Protein AF-A0A7X9LBI0-F1 (afdb_monomer)

Mean predicted aligned error: 18.26 Å

Foldseek 3Di:
DDDDDDDDDDDDDDDDDDDDDPDDDDPDDDDPPPPDCPPDDPPPDDDDDPDDDDDDDDDDDDDDDDDDPDDDDDDPDDDPPPPPPPPPPDDVLLVLLLVLLQVLLQCLLVLLQLCVLLVHASVRSLVCLLPLVEVQLSCQLSVCSSVVHDNVNSNVSSVVVCVVLVVQLVVCCVQQVDDPVCSVVLSSLRYPQLSVSLVVDDDSVSSVSNNCSNSVSNSVSSNPRSSVNND

pLDDT: mean 73.99, std 17.79, range [37.75, 94.5]

Secondary structure (DSSP, 8-state):
-------------PPP-----------PPP-------TT--TT-PPPP----------------------PPPPP-------------S--HHHHHHHHHHHHHHHHHHHHHHHHHHTT--HHHHHHHHHH---HHHHHHHHHHHHTT--HHHHHHHHHHHHHHHHHHHHHHHHHH---GGGHHHHHHT--HHHHHHHHT-SSHHHHHHHHHHHHHHHHHHHHHHHHHHH-

Radius of gyration: 36.08 Å; Cα contacts (8 Å, |Δi|>4): 208; chains: 1; bounding box: 127×64×74 Å

Nearest PDB structures (foldseek):
  5ohe-assembly2_D  TM=2.555E-01  e=3.450E+00  Anaeromyxobacter sp. Fw109-5

Solvent-accessible surface area (backbone atoms only — not comparable to full-atom values): 14122 Å² total; per-residue (Å²): 142,86,88,87,79,92,80,82,89,77,92,76,86,85,83,89,76,82,91,75,78,85,75,74,85,77,78,76,74,82,78,79,78,79,82,70,80,87,80,66,70,87,87,79,67,82,78,82,83,85,77,86,86,82,83,81,86,83,92,79,83,90,82,90,79,93,84,79,92,80,75,78,80,81,70,88,71,79,71,82,69,87,70,72,77,76,78,63,86,74,39,73,34,37,51,53,10,45,53,50,9,54,60,49,12,61,55,21,20,56,51,19,37,47,26,44,74,33,70,38,52,59,69,54,43,51,49,47,45,71,72,49,62,40,72,69,21,47,53,38,25,37,50,29,37,51,70,72,45,50,72,67,59,11,50,50,46,15,47,65,57,41,48,57,37,58,55,46,40,60,52,42,47,75,72,70,57,62,56,76,90,47,39,66,59,53,45,58,44,38,35,74,62,9,49,51,39,14,70,74,39,88,49,73,70,43,19,54,45,1,24,50,32,12,24,52,37,27,52,54,29,41,62,55,28,20,57,71,30,45,109

Structure (mmCIF, N/CA/C/O backbone):
data_AF-A0A7X9LBI0-F1
#
_entry.id   AF-A0A7X9LBI0-F1
#
loop_
_atom_site.group_PDB
_atom_site.id
_atom_site.type_symbol
_atom_site.label_atom_id
_atom_site.label_alt_id
_atom_site.label_comp_id
_atom_site.label_asym_id
_atom_site.label_entity_id
_atom_site.label_seq_id
_atom_site.pdbx_PDB_ins_code
_atom_site.Cartn_x
_atom_site.Cartn_y
_atom_site.Cartn_z
_atom_site.occupancy
_atom_site.B_iso_or_equiv
_atom_site.auth_seq_id
_atom_site.auth_comp_id
_atom_site.auth_asym_id
_atom_site.auth_atom_id
_atom_site.pdbx_PDB_model_num
ATOM 1 N N . MET A 1 1 ? 66.792 47.934 -21.619 1.00 47.53 1 MET A N 1
ATOM 2 C CA . MET A 1 1 ? 67.696 47.265 -20.659 1.00 47.53 1 MET A CA 1
ATOM 3 C C . MET A 1 1 ? 68.322 48.329 -19.774 1.00 47.53 1 MET A C 1
ATOM 5 O O . MET A 1 1 ? 69.137 49.091 -20.266 1.00 47.53 1 MET A O 1
ATOM 9 N N . SER A 1 2 ? 67.879 48.435 -18.520 1.00 41.62 2 SER A N 1
ATOM 10 C CA . SER A 1 2 ? 68.542 49.210 -17.464 1.00 41.62 2 SER A CA 1
ATOM 11 C C . SER A 1 2 ? 68.071 48.673 -16.099 1.00 41.62 2 SER A C 1
ATOM 13 O O . SER A 1 2 ? 66.866 48.450 -15.959 1.00 41.62 2 SER A O 1
ATOM 15 N N . PRO A 1 3 ? 68.974 48.387 -15.140 1.00 59.44 3 PRO A N 1
ATOM 16 C CA . PRO A 1 3 ? 68.676 47.657 -13.909 1.00 59.44 3 PRO A CA 1
ATOM 17 C C . PRO A 1 3 ? 68.651 48.570 -12.670 1.00 59.44 3 PRO A C 1
ATOM 19 O O . PRO A 1 3 ? 69.369 49.561 -12.591 1.00 59.44 3 PRO A O 1
ATOM 22 N N . SER A 1 4 ? 67.880 48.202 -11.651 1.00 48.53 4 SER A N 1
ATOM 23 C CA . SER A 1 4 ? 67.966 48.766 -10.296 1.00 48.53 4 SER A CA 1
ATOM 24 C C . SER A 1 4 ? 67.213 47.818 -9.357 1.00 48.53 4 SER A C 1
ATOM 26 O O . SER A 1 4 ? 66.190 47.268 -9.739 1.00 48.53 4 SER A O 1
ATOM 28 N N . SER A 1 5 ? 67.612 47.529 -8.124 1.00 53.41 5 SER A N 1
ATOM 29 C CA . SER A 1 5 ? 68.852 47.709 -7.364 1.00 53.41 5 SER A CA 1
ATOM 30 C C . SER A 1 5 ? 68.587 47.002 -6.030 1.00 53.41 5 SER A C 1
ATOM 32 O O . SER A 1 5 ? 67.556 47.255 -5.409 1.00 53.41 5 SER A O 1
ATOM 34 N N . ARG A 1 6 ? 69.489 46.126 -5.572 1.00 54.16 6 ARG A N 1
ATOM 35 C CA . ARG A 1 6 ? 69.455 45.586 -4.201 1.00 54.16 6 ARG A CA 1
ATOM 36 C C . ARG A 1 6 ? 69.896 46.671 -3.213 1.00 54.16 6 ARG A C 1
ATOM 38 O O . ARG A 1 6 ? 70.926 47.299 -3.447 1.00 54.16 6 ARG A O 1
ATOM 45 N N . ARG A 1 7 ? 69.196 46.814 -2.085 1.00 52.22 7 ARG A N 1
ATOM 46 C CA . ARG A 1 7 ? 69.722 47.355 -0.813 1.00 52.22 7 ARG A CA 1
ATOM 47 C C . ARG A 1 7 ? 68.813 46.892 0.330 1.00 52.22 7 ARG A C 1
ATOM 49 O O . ARG A 1 7 ? 67.617 47.126 0.283 1.00 52.22 7 ARG A O 1
ATOM 56 N N . THR A 1 8 ? 69.287 45.959 1.151 1.00 53.91 8 THR A N 1
ATOM 57 C CA . THR A 1 8 ? 69.960 46.133 2.458 1.00 53.91 8 THR A CA 1
ATOM 58 C C . THR A 1 8 ? 68.999 46.056 3.634 1.00 53.91 8 THR A C 1
ATOM 60 O O . THR A 1 8 ? 68.211 46.959 3.886 1.00 53.91 8 THR A O 1
ATOM 63 N N . ASP A 1 9 ? 69.181 44.945 4.334 1.00 49.66 9 ASP A N 1
ATOM 64 C CA . ASP A 1 9 ? 68.952 44.661 5.741 1.00 49.66 9 ASP A CA 1
ATOM 65 C C . ASP A 1 9 ? 69.082 45.872 6.689 1.00 49.66 9 ASP A C 1
ATOM 67 O O . ASP A 1 9 ? 70.032 46.659 6.596 1.00 49.66 9 ASP A O 1
ATOM 71 N N . ARG A 1 10 ? 68.140 45.977 7.633 1.00 51.88 10 ARG A N 1
ATOM 72 C CA . ARG A 1 10 ? 68.331 46.660 8.917 1.00 51.88 10 ARG A CA 1
ATOM 73 C C . ARG A 1 10 ? 67.372 46.098 9.964 1.00 51.88 10 ARG A C 1
ATOM 75 O O . ARG A 1 10 ? 66.204 46.469 10.054 1.00 51.88 10 ARG A O 1
ATOM 82 N N . SER A 1 11 ? 67.941 45.241 10.799 1.00 45.06 11 SER A N 1
ATOM 83 C CA . SER A 1 11 ? 67.479 44.876 12.133 1.00 45.06 11 SER A CA 1
ATOM 84 C C . SER A 1 11 ? 67.098 46.094 12.989 1.00 45.06 11 SER A C 1
ATOM 86 O O . SER A 1 11 ? 67.930 46.972 13.229 1.00 45.06 11 SER A O 1
ATOM 88 N N . THR A 1 12 ? 65.882 46.098 13.536 1.00 55.72 12 THR A N 1
ATOM 89 C CA . THR A 1 12 ? 65.512 46.850 14.747 1.00 55.72 12 THR A CA 1
ATOM 90 C C . THR A 1 12 ? 64.652 45.944 15.637 1.00 55.72 12 THR A C 1
ATOM 92 O O . THR A 1 12 ? 63.846 45.165 15.137 1.00 55.72 12 THR A O 1
ATOM 95 N N . GLY A 1 13 ? 64.951 45.951 16.940 1.00 44.19 13 GLY A N 1
ATOM 96 C CA . GLY A 1 13 ? 64.563 44.930 17.921 1.00 44.19 13 GLY A CA 1
ATOM 97 C C . GLY A 1 13 ? 63.079 44.882 18.327 1.00 44.19 13 GLY A C 1
ATOM 98 O O . GLY A 1 13 ? 62.259 45.641 17.816 1.00 44.19 13 GLY A O 1
ATOM 99 N N . PRO A 1 14 ? 62.719 43.975 19.257 1.00 57.34 14 PRO A N 1
ATOM 100 C CA . PRO A 1 14 ? 61.332 43.619 19.526 1.00 57.34 14 PRO A CA 1
ATOM 101 C C . PRO A 1 14 ? 60.713 44.498 20.625 1.00 57.34 14 PRO A C 1
ATOM 103 O O . PRO A 1 14 ? 61.366 44.750 21.642 1.00 57.34 14 PRO A O 1
ATOM 106 N N . PRO A 1 15 ? 59.427 44.876 20.526 1.00 58.09 15 PRO A N 1
ATOM 107 C CA . PRO A 1 15 ? 58.672 45.292 21.691 1.00 58.09 15 PRO A CA 1
ATOM 108 C C . PRO A 1 15 ? 57.990 44.085 22.348 1.00 58.09 15 PRO A C 1
ATOM 110 O O . PRO A 1 15 ? 57.274 43.306 21.720 1.00 58.09 15 PRO A O 1
ATOM 113 N N . ARG A 1 16 ? 58.217 43.960 23.658 1.00 51.75 16 ARG A N 1
ATOM 114 C CA . ARG A 1 16 ? 57.432 43.137 24.582 1.00 51.75 16 ARG A CA 1
ATOM 115 C C . ARG A 1 16 ? 55.978 43.611 24.552 1.00 51.75 16 ARG A C 1
ATOM 117 O O . ARG A 1 16 ? 55.726 44.798 24.731 1.00 51.75 16 ARG A O 1
ATOM 124 N N . GLY A 1 17 ? 55.033 42.689 24.401 1.00 43.97 17 GLY A N 1
ATOM 125 C CA . GLY A 1 17 ? 53.613 43.015 24.444 1.00 43.97 17 GLY A CA 1
ATOM 126 C C . GLY A 1 17 ? 52.743 41.792 24.688 1.00 43.97 17 GLY A C 1
ATOM 127 O O . GLY A 1 17 ? 52.547 40.996 23.785 1.00 43.97 17 GLY A O 1
ATOM 128 N N . ALA A 1 18 ? 52.239 41.712 25.919 1.00 47.09 18 ALA A N 1
ATOM 129 C CA . ALA A 1 18 ? 50.943 41.175 26.330 1.00 47.09 18 ALA A CA 1
ATOM 130 C C . ALA A 1 18 ? 50.553 39.739 25.924 1.00 47.09 18 ALA A C 1
ATOM 132 O O . ALA A 1 18 ? 50.356 39.392 24.763 1.00 47.09 18 ALA A O 1
ATOM 133 N N . GLY A 1 19 ? 50.331 38.923 26.958 1.00 50.31 19 GLY A N 1
ATOM 134 C CA . GLY A 1 19 ? 49.751 37.596 26.847 1.00 50.31 19 GLY A CA 1
ATOM 135 C C . GLY A 1 19 ? 48.410 37.593 26.117 1.00 50.31 19 GLY A C 1
ATOM 136 O O . GLY A 1 19 ? 47.531 38.413 26.369 1.00 50.31 19 GLY A O 1
ATOM 137 N N . SER A 1 20 ? 48.254 36.605 25.246 1.00 45.03 20 SER A N 1
ATOM 138 C CA . SER A 1 20 ? 46.964 36.161 24.739 1.00 45.03 20 SER A CA 1
ATOM 139 C C . SER A 1 20 ? 46.843 34.675 25.053 1.00 45.03 20 SER A C 1
ATOM 141 O O . SER A 1 20 ? 47.493 33.815 24.464 1.00 45.03 20 SER A O 1
ATOM 143 N N . THR A 1 21 ? 46.037 34.379 26.064 1.00 54.78 21 THR A N 1
ATOM 144 C CA . THR A 1 21 ? 45.455 33.056 26.259 1.00 54.78 21 THR A CA 1
ATOM 145 C C . THR A 1 21 ? 44.620 32.710 25.018 1.00 54.78 21 THR A C 1
ATOM 147 O O . THR A 1 21 ? 43.837 33.554 24.568 1.00 54.78 21 THR A O 1
ATOM 150 N N . PRO A 1 22 ? 44.738 31.500 24.438 1.00 51.16 22 PRO A N 1
ATOM 151 C CA . PRO A 1 22 ? 43.872 31.097 23.339 1.00 51.16 22 PRO A CA 1
ATOM 152 C C . PRO A 1 22 ? 42.434 31.026 23.847 1.00 51.16 22 PRO A C 1
ATOM 154 O O . PRO A 1 22 ? 42.088 30.215 24.707 1.00 51.16 22 PRO A O 1
ATOM 157 N N . SER A 1 23 ? 41.599 31.926 23.345 1.00 51.69 23 SER A N 1
ATOM 158 C CA . SER A 1 23 ? 40.175 31.962 23.638 1.00 51.69 23 SER A CA 1
ATOM 159 C C . SER A 1 23 ? 39.533 30.711 23.040 1.00 51.69 23 SER A C 1
ATOM 161 O O . SER A 1 23 ? 39.602 30.496 21.831 1.00 51.69 23 SER A O 1
ATOM 163 N N . ALA A 1 24 ? 38.917 29.876 23.877 1.00 54.78 24 ALA A N 1
ATOM 164 C CA . ALA A 1 24 ? 38.132 28.738 23.415 1.00 54.78 24 ALA A CA 1
ATOM 165 C C . ALA A 1 24 ? 37.038 29.206 22.429 1.00 54.78 24 ALA A C 1
ATOM 167 O O . ALA A 1 24 ? 36.448 30.274 22.640 1.00 54.78 24 ALA A O 1
ATOM 168 N N . PRO A 1 25 ? 36.738 28.438 21.365 1.00 46.75 25 PRO A N 1
ATOM 169 C CA . PRO A 1 25 ? 35.728 28.819 20.389 1.00 46.75 25 PRO A CA 1
ATOM 170 C C . PRO A 1 25 ? 34.366 28.955 21.076 1.00 46.75 25 PRO A C 1
ATOM 172 O O . PRO A 1 25 ? 33.803 28.007 21.626 1.00 46.75 25 PRO A O 1
ATOM 175 N N . ARG A 1 26 ? 33.847 30.186 21.064 1.00 53.06 26 ARG A N 1
ATOM 176 C CA . ARG A 1 26 ? 32.520 30.547 21.558 1.00 53.06 26 ARG A CA 1
ATOM 177 C C . ARG A 1 26 ? 31.487 29.936 20.614 1.00 53.06 26 ARG A C 1
ATOM 179 O O . ARG A 1 26 ? 31.167 30.518 19.584 1.00 53.06 26 ARG A O 1
ATOM 186 N N . TRP A 1 27 ? 30.978 28.764 20.980 1.00 46.41 27 TRP A N 1
ATOM 187 C CA . TRP A 1 27 ? 29.841 28.136 20.318 1.00 46.41 27 TRP A CA 1
ATOM 188 C C . TRP A 1 27 ? 28.666 29.115 20.271 1.00 46.41 27 TRP A C 1
ATOM 190 O O . TRP A 1 27 ? 28.102 29.509 21.297 1.00 46.41 27 TRP A O 1
ATOM 200 N N . SER A 1 28 ? 28.328 29.535 19.058 1.00 48.47 28 SER A N 1
ATOM 201 C CA . SER A 1 28 ? 27.124 30.287 18.742 1.00 48.47 28 SER A CA 1
ATOM 202 C C . SER A 1 28 ? 25.918 29.514 19.267 1.00 48.47 28 SER A C 1
ATOM 204 O O . SER A 1 28 ? 25.723 28.346 18.934 1.00 48.47 28 SER A O 1
ATOM 206 N N . ARG A 1 29 ? 25.110 30.159 20.114 1.00 54.91 29 ARG A N 1
ATOM 207 C CA . ARG A 1 29 ? 23.835 29.606 20.585 1.00 54.91 29 ARG A CA 1
ATOM 208 C C . ARG A 1 29 ? 22.993 29.167 19.379 1.00 54.91 29 ARG A C 1
ATOM 210 O O . ARG A 1 29 ? 22.949 29.915 18.401 1.00 54.91 29 ARG A O 1
ATOM 217 N N . PRO A 1 30 ? 22.288 28.024 19.438 1.00 48.31 30 PRO A N 1
ATOM 218 C CA . PRO A 1 30 ? 21.383 27.649 18.366 1.00 48.31 30 PRO A CA 1
ATOM 219 C C . PRO A 1 30 ? 20.315 28.734 18.226 1.00 48.31 30 PRO A C 1
ATOM 221 O O . PRO A 1 30 ? 19.618 29.080 19.185 1.00 48.31 30 PRO A O 1
ATOM 224 N N . VAL A 1 31 ? 20.215 29.291 17.020 1.00 56.41 31 VAL A N 1
ATOM 225 C CA . VAL A 1 31 ? 19.095 30.130 16.605 1.00 56.41 31 VAL A CA 1
ATOM 226 C C . VAL A 1 31 ? 17.842 29.284 16.802 1.00 56.41 31 VAL A C 1
ATOM 228 O O . VAL A 1 31 ? 17.668 28.262 16.140 1.00 56.41 31 VAL A O 1
ATOM 231 N N . ARG A 1 32 ? 16.974 29.673 17.745 1.00 47.59 32 ARG A N 1
ATOM 232 C CA . ARG A 1 32 ? 15.616 29.129 17.815 1.00 47.59 32 ARG A CA 1
ATOM 233 C C . ARG A 1 32 ? 14.940 29.506 16.503 1.00 47.59 32 ARG A C 1
ATOM 235 O O . ARG A 1 32 ? 14.486 30.636 16.350 1.00 47.59 32 ARG A O 1
ATOM 242 N N . ALA A 1 33 ? 14.905 28.576 15.555 1.00 46.56 33 ALA A N 1
ATOM 243 C CA . ALA A 1 33 ? 14.027 28.672 14.407 1.00 46.56 33 ALA A CA 1
ATOM 244 C C . ALA A 1 33 ? 12.600 28.742 14.959 1.00 46.56 33 ALA A C 1
ATOM 246 O O . ALA A 1 33 ? 12.065 27.758 15.472 1.00 46.56 33 ALA A O 1
ATOM 247 N N . GLY A 1 34 ? 12.031 29.946 14.945 1.00 42.34 34 GLY A N 1
ATOM 248 C CA . GLY A 1 34 ? 10.661 30.218 15.340 1.00 42.34 34 GLY A CA 1
ATOM 249 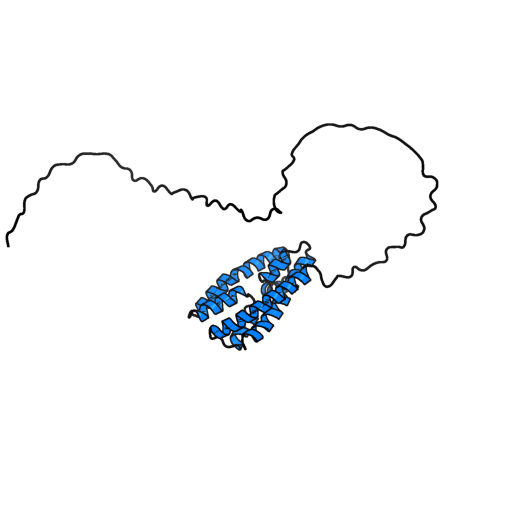C C . GLY A 1 34 ? 9.707 29.546 14.365 1.00 42.34 34 GLY A C 1
ATOM 250 O O . GLY A 1 34 ? 9.218 30.173 13.430 1.00 42.34 34 GLY A O 1
ATOM 251 N N . TRP A 1 35 ? 9.437 28.265 14.590 1.00 37.75 35 TRP A N 1
ATOM 252 C CA . TRP A 1 35 ? 8.290 27.585 14.012 1.00 37.75 35 TRP A CA 1
ATOM 253 C C . TRP A 1 35 ? 7.036 28.188 14.644 1.00 37.75 35 TRP A C 1
ATOM 255 O O . TRP A 1 35 ? 6.605 27.791 15.723 1.00 37.75 35 TRP A O 1
ATOM 265 N N . SER A 1 36 ? 6.481 29.209 13.992 1.00 52.00 36 SER A N 1
ATOM 266 C CA . SER A 1 36 ? 5.137 29.692 14.289 1.00 52.00 36 SER A CA 1
ATOM 267 C C . SER A 1 36 ? 4.151 28.873 13.449 1.00 52.00 36 SER A C 1
ATOM 269 O O . SER A 1 36 ? 4.192 28.944 12.219 1.00 52.00 36 SER A O 1
ATOM 271 N N . PRO A 1 37 ? 3.268 28.064 14.057 1.00 45.81 37 PRO A N 1
ATOM 272 C CA . PRO A 1 37 ? 2.293 27.293 13.304 1.00 45.81 37 PRO A CA 1
ATOM 273 C C . PRO A 1 37 ? 1.127 28.218 12.935 1.00 45.81 37 PRO A C 1
ATOM 275 O O . PRO A 1 37 ? 0.061 28.192 13.543 1.00 45.81 37 PRO A O 1
ATOM 278 N N . ARG A 1 38 ? 1.339 29.081 11.936 1.00 54.06 38 ARG A N 1
ATOM 279 C CA . ARG A 1 38 ? 0.299 29.966 11.379 1.00 54.06 38 ARG A CA 1
ATOM 280 C C . ARG A 1 38 ? -0.697 29.248 10.452 1.00 54.06 38 ARG A C 1
ATOM 282 O O . ARG A 1 38 ? -1.589 29.896 9.924 1.00 54.06 38 ARG A O 1
ATOM 289 N N . TRP A 1 39 ? -0.588 27.924 10.313 1.00 48.19 39 TRP A N 1
ATOM 290 C CA . TRP A 1 39 ? -1.444 27.087 9.460 1.00 48.19 39 TRP A CA 1
ATOM 291 C C . TRP A 1 39 ? -2.337 26.099 10.236 1.00 48.19 39 TRP A C 1
ATOM 293 O O . TRP A 1 39 ? -2.896 25.182 9.644 1.00 48.19 39 TRP A O 1
ATOM 303 N N . LEU A 1 40 ? -2.496 26.264 11.556 1.00 45.41 40 LEU A N 1
ATOM 304 C CA . LEU A 1 40 ? -3.454 25.468 12.334 1.00 45.41 40 LEU A CA 1
ATOM 305 C C . LEU A 1 40 ? -4.891 25.982 12.106 1.00 45.41 40 LEU A C 1
ATOM 307 O O . LEU A 1 40 ? -5.158 27.152 12.396 1.00 45.41 40 LEU A O 1
ATOM 311 N N . PRO A 1 41 ? -5.839 25.143 11.643 1.00 48.44 41 PRO A N 1
ATOM 312 C CA . PRO A 1 41 ? -7.252 25.505 11.621 1.00 48.44 41 PRO A CA 1
ATOM 313 C C . PRO A 1 41 ? -7.757 25.798 13.045 1.00 48.44 41 PRO A C 1
ATOM 315 O O . PRO A 1 41 ? -7.342 25.164 14.015 1.00 48.44 41 PRO A O 1
ATOM 318 N N . ALA A 1 42 ? -8.677 26.759 13.177 1.00 55.84 42 ALA A N 1
ATOM 319 C CA . ALA A 1 42 ? -9.145 27.337 14.446 1.00 55.84 42 ALA A CA 1
ATOM 320 C C . ALA A 1 42 ? -9.799 26.351 15.447 1.00 55.84 42 ALA A C 1
ATOM 322 O O . ALA A 1 42 ? -10.144 26.748 16.557 1.00 55.84 42 ALA A O 1
ATOM 323 N N . ALA A 1 43 ? -9.954 25.077 15.082 1.00 56.56 43 ALA A N 1
ATOM 324 C CA . ALA A 1 43 ? -10.678 24.060 15.839 1.00 56.56 43 ALA A CA 1
ATOM 325 C C . ALA A 1 43 ? -9.875 23.395 16.979 1.00 56.56 43 ALA A C 1
ATOM 327 O O . ALA A 1 43 ? -10.432 22.580 17.706 1.00 56.56 43 ALA A O 1
ATOM 328 N N . ILE A 1 44 ? -8.592 23.735 17.166 1.00 52.16 44 ILE A N 1
ATOM 329 C CA . ILE A 1 44 ? -7.734 23.160 18.224 1.00 52.16 44 ILE A CA 1
ATOM 330 C C . ILE A 1 44 ? -7.095 24.278 19.061 1.00 52.16 44 ILE A C 1
ATOM 332 O O . ILE A 1 44 ? -5.878 24.355 19.230 1.00 52.16 44 ILE A O 1
ATOM 336 N N . ARG A 1 45 ? -7.914 25.202 19.572 1.00 49.56 45 ARG A N 1
ATOM 337 C CA . ARG A 1 45 ? -7.504 26.067 20.686 1.00 49.56 45 ARG A CA 1
ATOM 338 C C . ARG A 1 45 ? -8.047 25.468 21.985 1.00 49.56 45 ARG A C 1
ATOM 340 O O . ARG A 1 45 ? -9.258 25.272 22.070 1.00 49.56 45 ARG A O 1
ATOM 347 N N . PRO A 1 46 ? -7.204 25.174 22.990 1.00 54.56 46 PRO A N 1
ATOM 348 C CA . PRO A 1 46 ? -7.703 24.761 24.294 1.00 54.56 46 PRO A CA 1
ATOM 349 C C . PRO A 1 46 ? -8.520 25.910 24.916 1.00 54.56 46 PRO A C 1
ATOM 351 O O . PRO A 1 46 ? -8.117 27.072 24.795 1.00 54.56 46 PRO A O 1
ATOM 354 N N . PRO A 1 47 ? -9.670 25.632 25.556 1.00 65.06 47 PRO A N 1
ATOM 355 C CA . PRO A 1 47 ? -10.446 26.667 26.227 1.00 65.06 47 PRO A CA 1
ATOM 356 C C . PRO A 1 47 ? -9.661 27.237 27.422 1.00 65.06 47 PRO A C 1
ATOM 358 O O . PRO A 1 47 ? -8.933 26.492 28.084 1.00 65.06 47 PRO A O 1
ATOM 361 N N . PRO A 1 48 ? -9.795 28.541 27.731 1.00 57.75 48 PRO A N 1
ATOM 362 C CA . PRO A 1 48 ? -9.129 29.130 28.883 1.00 57.75 48 PRO A CA 1
ATOM 363 C C . PRO A 1 48 ? -9.656 28.504 30.179 1.00 57.75 48 PRO A C 1
ATOM 365 O O . PRO A 1 48 ? -10.863 28.440 30.419 1.00 57.75 48 PRO A O 1
ATOM 368 N N . SER A 1 49 ? -8.727 28.058 31.021 1.00 49.44 49 SER A N 1
ATOM 369 C CA . SER A 1 49 ? -8.974 27.573 32.375 1.00 49.44 49 SER A CA 1
ATOM 370 C C . SER A 1 49 ? -9.640 28.668 33.213 1.00 49.44 49 SER A C 1
ATOM 372 O O . SER A 1 49 ? -8.979 29.613 33.644 1.00 49.44 49 SER A O 1
ATOM 374 N N . ARG A 1 50 ? -10.950 28.542 33.454 1.00 47.50 50 ARG A N 1
ATOM 375 C CA . ARG A 1 50 ? -11.654 29.315 34.483 1.00 47.50 50 ARG A CA 1
ATOM 376 C C . ARG A 1 50 ? -11.303 28.727 35.843 1.00 47.50 50 ARG A C 1
ATOM 378 O O . ARG A 1 50 ? -11.980 27.824 36.326 1.00 47.50 50 ARG A O 1
ATOM 385 N N . LEU A 1 51 ? -10.223 29.228 36.429 1.00 49.28 51 LEU A N 1
ATOM 386 C CA . LEU A 1 51 ? -10.010 29.123 37.860 1.00 49.28 51 LEU A CA 1
ATOM 387 C C . LEU A 1 51 ? -10.651 30.333 38.537 1.00 49.28 51 LEU A C 1
ATOM 389 O O . LEU A 1 51 ? -10.260 31.471 38.306 1.00 49.28 51 LEU A O 1
ATOM 393 N N . ASP A 1 52 ? -11.631 29.983 39.360 1.00 47.28 52 ASP A N 1
ATOM 394 C CA . ASP A 1 52 ? -11.949 30.576 40.651 1.00 47.28 52 ASP A CA 1
ATOM 395 C C . ASP A 1 52 ? -12.504 32.007 40.676 1.00 47.28 52 ASP A C 1
ATOM 397 O O . ASP A 1 52 ? -11.780 33.000 40.721 1.00 47.28 52 ASP A O 1
ATOM 401 N N . SER A 1 53 ? -13.830 32.093 40.780 1.00 48.28 53 SER A N 1
ATOM 402 C CA . SER A 1 53 ? -14.436 33.112 41.626 1.00 48.28 53 SER A CA 1
ATOM 403 C C . SER A 1 53 ? -15.801 32.678 42.166 1.00 48.28 53 SER A C 1
ATOM 405 O O . SER A 1 53 ? -16.713 32.289 41.444 1.00 48.28 53 SER A O 1
ATOM 407 N N . ASP A 1 54 ? -15.904 32.848 43.480 1.00 47.25 54 ASP A N 1
ATOM 408 C CA . ASP A 1 54 ? -17.103 33.181 44.244 1.00 47.25 54 ASP A CA 1
ATOM 409 C C . ASP A 1 54 ? -17.996 32.070 44.829 1.00 47.25 54 ASP A C 1
ATOM 411 O O . ASP A 1 54 ? -18.994 31.608 44.288 1.00 47.25 54 ASP A O 1
ATOM 415 N N . ARG A 1 55 ? -17.628 31.725 46.071 1.00 50.22 55 ARG A N 1
ATOM 416 C CA . ARG A 1 55 ? -18.382 32.060 47.295 1.00 50.22 55 ARG A CA 1
ATOM 417 C C . ARG A 1 55 ? -19.908 31.827 47.299 1.00 50.22 55 ARG A C 1
ATOM 419 O O . ARG A 1 55 ? -20.686 32.570 46.729 1.00 50.22 55 ARG A O 1
ATOM 426 N N . ARG A 1 56 ? -20.281 30.981 48.274 1.00 44.66 56 ARG A N 1
ATOM 427 C CA . ARG A 1 56 ? -21.369 31.179 49.265 1.00 44.66 56 ARG A CA 1
ATOM 428 C C . ARG A 1 56 ? -22.830 31.150 48.753 1.00 44.66 56 ARG A C 1
ATOM 430 O O . ARG A 1 56 ? -23.364 32.159 48.336 1.00 44.66 56 ARG A O 1
ATOM 437 N N . ARG A 1 57 ? -23.470 29.979 48.960 1.00 47.03 57 ARG A N 1
ATOM 438 C CA . ARG A 1 57 ? -24.727 29.680 49.725 1.00 47.03 57 ARG A CA 1
ATOM 439 C C . ARG A 1 57 ? -25.878 30.724 49.700 1.00 47.03 57 ARG A C 1
ATOM 441 O O . ARG A 1 57 ? -25.590 31.890 49.928 1.00 47.03 57 ARG A O 1
ATOM 448 N N . PRO A 1 58 ? -27.180 30.319 49.681 1.00 48.66 58 PRO A N 1
ATOM 449 C CA . PRO A 1 58 ? -27.725 29.396 50.695 1.00 48.66 58 PRO A CA 1
ATOM 450 C C . PRO A 1 58 ? -28.873 28.440 50.293 1.00 48.66 58 PRO A C 1
ATOM 452 O O . PRO A 1 58 ? -29.517 28.548 49.258 1.00 48.66 58 PRO A O 1
ATOM 455 N N . ARG A 1 59 ? -29.117 27.494 51.214 1.00 52.47 59 ARG A N 1
ATOM 456 C CA . ARG A 1 59 ? -30.314 26.649 51.342 1.00 52.47 59 ARG A CA 1
ATOM 457 C C . ARG A 1 59 ? -31.565 27.503 51.603 1.00 52.47 59 ARG A C 1
ATOM 459 O O . ARG A 1 59 ? -31.557 28.296 52.539 1.00 52.47 59 ARG A O 1
ATOM 466 N N . ALA A 1 60 ? -32.649 27.207 50.894 1.00 44.69 60 ALA A N 1
ATOM 467 C CA . ALA A 1 60 ? -34.037 27.441 51.300 1.00 44.69 60 ALA A CA 1
ATOM 468 C C . ALA A 1 60 ? -34.859 26.305 50.659 1.00 44.69 60 ALA A C 1
ATOM 470 O O . ALA A 1 60 ? -34.729 26.054 49.469 1.00 44.69 60 ALA A O 1
ATOM 471 N N . ALA A 1 61 ? -35.413 25.378 51.434 1.00 41.97 61 ALA A N 1
ATOM 472 C CA . ALA A 1 61 ? -36.642 25.480 52.219 1.00 41.97 61 ALA A CA 1
ATOM 473 C C . ALA A 1 61 ? -37.826 24.871 51.452 1.00 41.97 61 ALA A C 1
ATOM 475 O O . ALA A 1 61 ? -38.024 25.074 50.261 1.00 41.97 61 ALA A O 1
ATOM 476 N N . SER A 1 62 ? -38.560 24.057 52.197 1.00 48.00 62 SER A N 1
ATOM 477 C CA . SER A 1 62 ? -39.727 23.279 51.819 1.00 48.00 62 SER A CA 1
ATOM 478 C C . SER A 1 62 ? -40.844 24.088 51.162 1.00 48.00 62 SER A C 1
ATOM 480 O O . SER A 1 62 ? -41.234 25.124 51.696 1.00 48.00 62 SER A O 1
ATOM 482 N N . ALA A 1 63 ? -41.500 23.498 50.165 1.00 48.66 63 ALA A N 1
ATOM 483 C CA . ALA A 1 63 ? -42.929 23.700 49.957 1.00 48.66 63 ALA A CA 1
ATOM 484 C C . ALA A 1 63 ? -43.559 22.420 49.392 1.00 48.66 63 ALA A C 1
ATOM 486 O O . ALA A 1 63 ? -43.172 21.910 48.344 1.00 48.66 63 ALA A O 1
ATOM 487 N N . ARG A 1 64 ? -44.511 21.890 50.160 1.00 50.00 64 ARG A N 1
ATOM 488 C CA . ARG A 1 64 ? -45.461 20.841 49.783 1.00 50.00 64 ARG A CA 1
ATOM 489 C C . ARG A 1 64 ? -46.410 21.406 48.727 1.00 50.00 64 ARG A C 1
ATOM 491 O O . ARG A 1 64 ? -46.793 22.563 48.852 1.00 50.00 64 ARG A O 1
ATOM 498 N N . SER A 1 65 ? -46.899 20.575 47.813 1.00 51.00 65 SER A N 1
ATOM 499 C CA . SER A 1 65 ? -48.293 20.667 47.365 1.00 51.00 65 SER A CA 1
ATOM 500 C C . SER A 1 65 ? -48.692 19.402 46.611 1.00 51.00 65 SER A C 1
ATOM 502 O O . SER A 1 65 ? -48.162 19.090 45.548 1.00 51.00 65 SER A O 1
ATOM 504 N N . ASN A 1 66 ? -49.624 18.672 47.215 1.00 54.03 66 ASN A N 1
ATOM 505 C CA . ASN A 1 66 ? -50.379 17.590 46.609 1.00 54.03 66 ASN A CA 1
ATOM 506 C C . ASN A 1 66 ? -51.331 18.184 45.562 1.00 54.03 66 ASN A C 1
ATOM 508 O O . ASN A 1 66 ? -52.295 18.842 45.944 1.00 54.03 66 ASN A O 1
ATOM 512 N N . ALA A 1 67 ? -51.104 17.934 44.272 1.00 50.28 67 ALA A N 1
ATOM 513 C CA . ALA A 1 67 ? -52.100 18.200 43.230 1.00 50.28 67 ALA A CA 1
ATOM 514 C C . ALA A 1 67 ? -51.788 17.420 41.940 1.00 50.28 67 ALA A C 1
ATOM 516 O O . ALA A 1 67 ? -51.247 17.968 40.986 1.00 50.28 67 ALA A O 1
ATOM 517 N N . CYS A 1 68 ? -52.116 16.124 41.914 1.00 42.50 68 CYS A N 1
ATOM 518 C CA . CYS A 1 68 ? -52.403 15.386 40.673 1.00 42.50 68 CYS A CA 1
ATOM 519 C C . CYS A 1 68 ? -53.090 14.042 40.975 1.00 42.50 68 CYS A C 1
ATOM 521 O O . CYS A 1 68 ? -52.681 12.977 40.523 1.00 42.50 68 CYS A O 1
ATOM 523 N N . SER A 1 69 ? -54.148 14.071 41.782 1.00 55.72 69 SER A N 1
ATOM 524 C CA . SER A 1 69 ? -55.099 12.962 41.880 1.00 55.72 69 SER A CA 1
ATOM 525 C C . SER A 1 69 ? -56.109 13.095 40.737 1.00 55.72 69 SER A C 1
ATOM 527 O O . SER A 1 69 ? -57.118 13.778 40.894 1.00 55.72 69 SER A O 1
ATOM 529 N N . GLY A 1 70 ? -55.812 12.509 39.570 1.00 55.75 70 GLY A N 1
ATOM 530 C CA . GLY A 1 70 ? -56.765 12.521 38.451 1.00 55.75 70 GLY A CA 1
ATOM 531 C C . GLY A 1 70 ? -56.290 12.075 37.064 1.00 55.75 70 GLY A C 1
ATOM 532 O O . GLY A 1 70 ? -57.004 12.336 36.103 1.00 55.75 70 GLY A O 1
ATOM 533 N N . LEU A 1 71 ? -55.131 11.425 36.905 1.00 62.78 71 LEU A N 1
ATOM 534 C CA . LEU A 1 71 ? -54.725 10.901 35.593 1.00 62.78 71 LEU A CA 1
ATOM 535 C C . LEU A 1 71 ? -55.192 9.442 35.4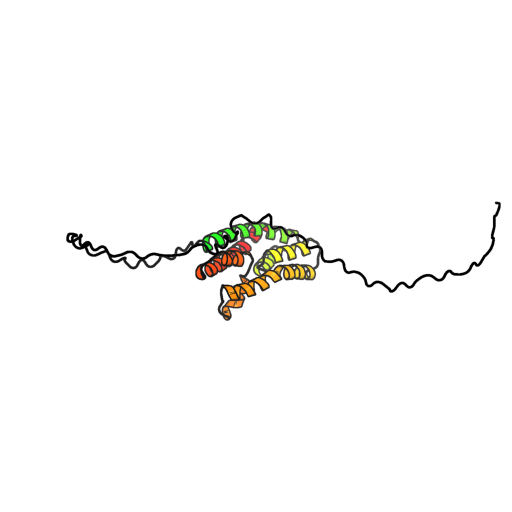21 1.00 62.78 71 LEU A C 1
ATOM 537 O O . LEU A 1 71 ? -54.903 8.622 36.296 1.00 62.78 71 LEU A O 1
ATOM 541 N N . PRO A 1 72 ? -55.893 9.088 34.324 1.00 66.62 72 PRO A N 1
ATOM 542 C CA . PRO A 1 72 ? -56.197 7.695 34.008 1.00 66.62 72 PRO A CA 1
ATOM 543 C C . PRO A 1 72 ? -54.895 6.911 33.807 1.00 66.62 72 PRO A C 1
ATOM 545 O O . PRO A 1 72 ? -53.910 7.443 33.291 1.00 66.62 72 PRO A O 1
ATOM 548 N N . ALA A 1 73 ? -54.886 5.649 34.245 1.00 66.62 73 ALA A N 1
ATOM 549 C CA . ALA A 1 73 ? -53.703 4.800 34.192 1.00 66.62 73 ALA A CA 1
ATOM 550 C C . ALA A 1 73 ? -53.150 4.739 32.753 1.00 66.62 73 ALA A C 1
ATOM 552 O O . ALA A 1 73 ? -53.921 4.479 31.823 1.00 66.62 73 ALA A O 1
ATOM 553 N N . PRO A 1 74 ? -51.841 4.975 32.539 1.00 66.38 74 PRO A N 1
ATOM 554 C CA . PRO A 1 74 ? -51.253 4.836 31.217 1.00 66.38 74 PRO A CA 1
ATOM 555 C C . PRO A 1 74 ? -51.442 3.390 30.748 1.00 66.38 74 PRO A C 1
ATOM 557 O O . PRO A 1 74 ? -51.083 2.446 31.456 1.00 66.38 74 PRO A O 1
ATOM 560 N N . GLY A 1 75 ? -52.040 3.219 29.566 1.00 74.31 75 GLY A N 1
ATOM 561 C CA . GLY A 1 75 ? -52.174 1.912 28.926 1.00 74.31 75 GLY A CA 1
ATOM 562 C C . GLY A 1 75 ? -50.811 1.221 28.777 1.00 74.31 75 GLY A C 1
ATOM 563 O O . GLY A 1 75 ? -49.777 1.896 28.808 1.00 74.31 75 GLY A O 1
ATOM 564 N N . PRO A 1 76 ? -50.779 -0.117 28.628 1.00 71.56 76 PRO A N 1
ATOM 565 C CA . PRO A 1 76 ? -49.535 -0.870 28.547 1.00 71.56 76 PRO A CA 1
ATOM 566 C C . PRO A 1 76 ? -48.652 -0.290 27.442 1.00 71.56 76 PRO A C 1
ATOM 568 O O . PRO A 1 76 ? -49.011 -0.302 26.264 1.00 71.56 76 PRO A O 1
ATOM 571 N N . THR A 1 77 ? -47.500 0.252 27.838 1.00 69.56 77 THR A N 1
ATOM 572 C CA . THR A 1 77 ? -46.515 0.776 26.899 1.00 69.56 77 THR A CA 1
ATOM 573 C C . THR A 1 77 ? -46.095 -0.361 25.968 1.00 69.56 77 THR A C 1
ATOM 575 O O . THR A 1 77 ? -45.745 -1.448 26.446 1.00 69.56 77 THR A O 1
ATOM 578 N N . PRO A 1 78 ? -46.130 -0.165 24.637 1.00 65.69 78 PRO A N 1
ATOM 579 C CA . PRO A 1 78 ? -45.579 -1.141 23.715 1.00 65.69 78 PRO A CA 1
ATOM 580 C C . PRO A 1 78 ? -44.121 -1.373 24.106 1.00 65.69 78 PRO A C 1
ATOM 582 O O . PRO A 1 78 ? -43.306 -0.449 24.046 1.00 65.69 78 PRO A O 1
ATOM 585 N N . ARG A 1 79 ? -43.793 -2.589 24.567 1.00 65.12 79 ARG A N 1
ATOM 586 C CA . ARG A 1 79 ? -42.407 -2.967 24.867 1.00 65.12 79 ARG A CA 1
ATOM 587 C C . ARG A 1 79 ? -41.585 -2.628 23.625 1.00 65.12 79 ARG A C 1
ATOM 589 O O . ARG A 1 79 ? -41.990 -3.064 22.543 1.00 65.12 79 ARG A O 1
ATOM 596 N N . PRO A 1 80 ? -40.482 -1.863 23.726 1.00 63.94 80 PRO A N 1
ATOM 597 C CA . PRO A 1 80 ? -39.607 -1.661 22.587 1.00 63.94 80 PRO A CA 1
ATOM 598 C C . PRO A 1 80 ? -39.136 -3.048 22.160 1.00 63.94 80 PRO A C 1
ATOM 600 O O . PRO A 1 80 ? -38.330 -3.680 22.839 1.00 63.94 80 PRO A O 1
ATOM 603 N N . GLY A 1 81 ? -39.739 -3.567 21.088 1.00 61.19 81 GLY A N 1
ATOM 604 C CA . GLY A 1 81 ? -39.370 -4.855 20.532 1.00 61.19 81 GLY A CA 1
ATOM 605 C C . GLY A 1 81 ? -37.875 -4.825 20.273 1.00 61.19 81 GLY A C 1
ATOM 606 O O . GLY A 1 81 ? -37.372 -3.795 19.820 1.00 61.19 81 GLY A O 1
ATOM 607 N N . ASN A 1 82 ? -37.189 -5.922 20.602 1.00 61.25 82 ASN A N 1
ATOM 608 C CA . ASN A 1 82 ? -35.773 -6.142 20.329 1.00 61.25 82 ASN A CA 1
ATOM 609 C C . ASN A 1 82 ? -35.468 -5.817 18.858 1.00 61.25 82 ASN A C 1
ATOM 611 O O . ASN A 1 82 ? -35.458 -6.694 17.994 1.00 61.25 82 ASN A O 1
ATOM 615 N N . ARG A 1 83 ? -35.217 -4.544 18.545 1.00 62.91 83 ARG A N 1
ATOM 616 C CA . ARG A 1 83 ? -34.600 -4.148 17.291 1.00 62.91 83 ARG A CA 1
ATOM 617 C C . ARG A 1 83 ? -33.152 -4.526 17.463 1.00 62.91 83 ARG A C 1
ATOM 619 O O . ARG A 1 83 ? -32.368 -3.759 18.010 1.00 62.91 83 ARG A O 1
ATOM 626 N N . VAL A 1 84 ? -32.829 -5.736 17.019 1.00 64.88 84 VAL A N 1
ATOM 627 C CA . VAL A 1 84 ? -31.452 -6.134 16.748 1.00 64.88 84 VAL A CA 1
ATOM 628 C C . VAL A 1 84 ? -30.848 -4.981 15.937 1.00 64.88 84 VAL A C 1
ATOM 630 O O . VAL A 1 84 ? -31.396 -4.675 14.869 1.00 64.88 84 VAL A O 1
ATOM 633 N N . PRO A 1 85 ? -29.834 -4.254 16.444 1.00 60.72 85 PRO A N 1
ATOM 634 C CA . PRO A 1 85 ? -29.260 -3.135 15.715 1.00 60.72 85 PRO A CA 1
ATOM 635 C C . PRO A 1 85 ? -28.804 -3.664 14.359 1.00 60.72 85 PRO A C 1
ATOM 637 O O . PRO A 1 85 ? -27.912 -4.508 14.285 1.00 60.72 85 PRO A O 1
ATOM 640 N N . ARG A 1 86 ? -29.457 -3.236 13.272 1.00 62.22 86 ARG A N 1
ATOM 641 C CA . ARG A 1 86 ? -28.967 -3.553 11.932 1.00 62.22 86 ARG A CA 1
ATOM 642 C C . ARG A 1 86 ? -27.636 -2.836 11.804 1.00 62.22 86 ARG A C 1
ATOM 644 O O . ARG A 1 86 ? -27.615 -1.620 11.647 1.00 62.22 86 ARG A O 1
ATOM 651 N N . VAL A 1 87 ? -26.544 -3.588 11.913 1.00 58.66 87 VAL A N 1
ATOM 652 C CA . VAL A 1 87 ? -25.200 -3.092 11.629 1.00 58.66 87 VAL A CA 1
ATOM 653 C C . VAL A 1 87 ? -25.242 -2.579 10.191 1.00 58.66 87 VAL A C 1
ATOM 655 O O . VAL A 1 87 ? -25.331 -3.365 9.246 1.00 58.66 87 VAL A O 1
ATOM 658 N N . SER A 1 88 ? -25.315 -1.259 10.018 1.00 67.19 88 SER A N 1
ATOM 659 C CA . SER A 1 88 ? -25.284 -0.653 8.691 1.00 67.19 88 SER A CA 1
ATOM 660 C C . SER A 1 88 ? -23.953 -1.042 8.064 1.00 67.19 88 SER A C 1
ATOM 662 O O . SER A 1 88 ? -22.901 -0.727 8.612 1.00 67.19 88 SER A O 1
ATOM 664 N N . ARG A 1 89 ? -23.982 -1.751 6.929 1.00 65.94 89 ARG A N 1
ATOM 665 C CA . ARG A 1 89 ? -22.754 -2.182 6.237 1.00 65.94 89 ARG A CA 1
ATOM 666 C C . ARG A 1 89 ? -21.918 -0.991 5.745 1.00 65.94 89 ARG A C 1
ATOM 668 O O . ARG A 1 89 ? -20.737 -1.155 5.472 1.00 65.94 89 ARG A O 1
ATOM 675 N N . PHE A 1 90 ? -22.523 0.195 5.668 1.00 76.94 90 PHE A N 1
ATOM 676 C CA . PHE A 1 90 ? -21.882 1.456 5.311 1.00 76.94 90 PHE A CA 1
ATOM 677 C C . PHE A 1 90 ? -21.723 2.328 6.550 1.00 76.94 90 PHE A C 1
ATOM 679 O O . PHE A 1 90 ? -22.480 3.275 6.776 1.00 76.94 90 PHE A O 1
ATOM 686 N N . THR A 1 91 ? -20.746 1.980 7.378 1.00 84.88 91 THR A N 1
ATOM 687 C CA . THR A 1 91 ? -20.304 2.860 8.456 1.00 84.88 91 THR A CA 1
ATOM 688 C C . THR A 1 91 ? -19.454 3.997 7.871 1.00 84.88 91 THR A C 1
ATOM 690 O O . THR A 1 91 ? -18.960 3.881 6.739 1.00 84.88 91 THR A O 1
ATOM 693 N N . PRO A 1 92 ? -19.272 5.119 8.590 1.00 85.44 92 PRO A N 1
ATOM 694 C CA . PRO A 1 92 ? -18.426 6.217 8.124 1.00 85.44 92 PRO A CA 1
ATOM 695 C C . PRO A 1 92 ? -17.020 5.752 7.716 1.00 85.44 92 PRO A C 1
ATOM 697 O O . PRO A 1 92 ? -16.535 6.162 6.662 1.00 85.44 92 PRO A O 1
ATOM 700 N N . ALA A 1 93 ? -16.421 4.830 8.479 1.00 87.69 93 ALA A N 1
ATOM 701 C CA . ALA A 1 93 ? -15.103 4.265 8.197 1.00 87.69 93 ALA A CA 1
ATOM 702 C C . ALA A 1 93 ? -15.053 3.487 6.871 1.00 87.69 93 ALA A C 1
ATOM 704 O O . ALA A 1 93 ? -14.094 3.623 6.111 1.00 87.69 93 ALA A O 1
ATOM 705 N N . VAL A 1 94 ? -16.101 2.706 6.571 1.00 88.31 94 VAL A N 1
ATOM 706 C CA . VAL A 1 94 ? -16.218 1.931 5.322 1.00 88.31 94 VAL A CA 1
ATOM 707 C C . VAL A 1 94 ? -16.331 2.863 4.119 1.00 88.31 94 VAL A C 1
ATOM 709 O O . VAL A 1 94 ? -15.652 2.661 3.114 1.00 88.31 94 VAL A O 1
ATOM 712 N N . ARG A 1 95 ? -17.171 3.901 4.218 1.00 88.75 95 ARG A N 1
ATOM 713 C CA . ARG A 1 95 ? -17.357 4.870 3.130 1.00 88.75 95 ARG A CA 1
ATOM 714 C C . ARG A 1 95 ? -16.064 5.628 2.841 1.00 88.75 95 ARG A C 1
ATOM 716 O O . ARG A 1 95 ? -15.686 5.745 1.681 1.00 88.75 95 ARG A O 1
ATOM 723 N N . SER A 1 96 ? -15.383 6.105 3.882 1.00 91.25 96 SER A N 1
ATOM 724 C CA . SER A 1 96 ? -14.098 6.792 3.735 1.00 91.25 96 SER A CA 1
ATOM 725 C C . SER A 1 96 ? -13.026 5.871 3.152 1.00 91.25 96 SER A C 1
ATOM 727 O O . SER A 1 96 ? -12.349 6.260 2.205 1.00 91.25 96 SER A O 1
ATOM 729 N N . GLY A 1 97 ? -12.925 4.629 3.638 1.00 89.62 97 GLY A N 1
ATOM 730 C CA . GLY A 1 97 ? -11.972 3.643 3.124 1.00 89.62 97 GLY A CA 1
ATOM 731 C C . GLY A 1 97 ? -12.190 3.309 1.648 1.00 89.62 97 GLY A C 1
ATOM 732 O O . GLY A 1 97 ? -11.225 3.227 0.892 1.00 89.62 97 GLY A O 1
ATOM 733 N N . LEU A 1 98 ? -13.448 3.192 1.212 1.00 91.31 98 LEU A N 1
ATOM 734 C CA . LEU A 1 98 ? -13.776 2.956 -0.195 1.00 91.31 98 LEU A CA 1
ATOM 735 C C . LEU A 1 98 ? -13.422 4.159 -1.082 1.00 91.31 98 LEU A C 1
ATOM 737 O O . LEU A 1 98 ? -12.863 3.974 -2.160 1.00 91.31 98 LEU A O 1
ATOM 741 N N . SER A 1 99 ? -13.693 5.386 -0.625 1.00 91.06 99 SER A N 1
ATOM 742 C CA . SER A 1 99 ? -13.274 6.596 -1.344 1.00 91.06 99 SER A CA 1
ATOM 743 C C . SER A 1 99 ? -11.753 6.672 -1.493 1.00 91.06 99 SER A C 1
ATOM 745 O O . SER A 1 99 ? -11.264 6.996 -2.574 1.00 91.06 99 SER A O 1
ATOM 747 N N . ILE A 1 100 ? -11.009 6.329 -0.434 1.00 91.12 100 ILE A N 1
ATOM 748 C CA . ILE A 1 100 ? -9.542 6.259 -0.470 1.00 91.12 100 ILE A CA 1
ATOM 749 C C . ILE A 1 100 ? -9.090 5.205 -1.484 1.00 91.12 100 ILE A C 1
ATOM 751 O O . ILE A 1 100 ? -8.258 5.507 -2.330 1.00 91.12 100 ILE A O 1
ATOM 755 N N . ALA A 1 101 ? -9.684 4.009 -1.472 1.00 89.69 101 ALA A N 1
ATOM 756 C CA . ALA A 1 101 ? -9.357 2.943 -2.417 1.00 89.69 101 ALA A CA 1
ATOM 757 C C . ALA A 1 101 ? -9.534 3.359 -3.884 1.00 89.69 101 ALA A C 1
ATOM 759 O O . ALA A 1 101 ? -8.666 3.079 -4.708 1.00 89.69 101 ALA A O 1
ATOM 760 N N . VAL A 1 102 ? -10.628 4.052 -4.213 1.00 89.00 102 VAL A N 1
ATOM 761 C CA . VAL A 1 102 ? -10.872 4.547 -5.577 1.00 89.00 102 VAL A CA 1
ATOM 762 C C . VAL A 1 102 ? -9.845 5.609 -5.964 1.00 89.00 102 VAL A C 1
ATOM 764 O O . VAL A 1 102 ? -9.237 5.506 -7.027 1.00 89.00 102 VAL A O 1
ATOM 767 N N . ALA A 1 103 ? -9.619 6.603 -5.099 1.00 89.62 103 ALA A N 1
ATOM 768 C CA . ALA A 1 103 ? -8.633 7.653 -5.350 1.00 89.62 103 ALA A CA 1
ATOM 769 C C . ALA A 1 103 ? -7.225 7.069 -5.550 1.00 89.62 103 ALA A C 1
ATOM 771 O O . ALA A 1 103 ? -6.493 7.486 -6.448 1.00 89.62 103 ALA A O 1
ATOM 772 N N . VAL A 1 104 ? -6.882 6.064 -4.744 1.00 87.19 104 VAL A N 1
ATOM 773 C CA . VAL A 1 104 ? -5.595 5.377 -4.797 1.00 87.19 104 VAL A CA 1
ATOM 774 C C . VAL A 1 104 ? -5.445 4.540 -6.062 1.00 87.19 104 VAL A C 1
ATOM 776 O O . VAL A 1 104 ? -4.435 4.622 -6.758 1.00 87.19 104 VAL A O 1
ATOM 779 N N . GLY A 1 105 ? -6.484 3.783 -6.408 1.00 85.31 105 GLY A N 1
ATOM 780 C CA . GLY A 1 105 ? -6.531 2.999 -7.635 1.00 85.31 105 GLY A CA 1
ATOM 781 C C . GLY A 1 105 ? -6.275 3.844 -8.879 1.00 85.31 105 GLY A C 1
ATOM 782 O O . GLY A 1 105 ? -5.444 3.474 -9.703 1.00 85.31 105 GLY A O 1
ATOM 783 N N . ILE A 1 106 ? -6.913 5.013 -8.980 1.00 86.31 106 ILE A N 1
ATOM 784 C CA . ILE A 1 106 ? -6.743 5.913 -10.130 1.00 86.31 106 ILE A CA 1
ATOM 785 C C . ILE A 1 106 ? -5.278 6.332 -10.299 1.00 86.31 106 ILE A C 1
ATOM 787 O O . ILE A 1 106 ? -4.764 6.285 -11.415 1.00 86.31 106 ILE A O 1
ATOM 791 N N . TYR A 1 107 ? -4.569 6.689 -9.220 1.00 84.62 107 TYR A N 1
ATOM 792 C CA . TYR A 1 107 ? -3.149 7.040 -9.350 1.00 84.62 107 TYR A CA 1
ATOM 793 C C . TYR A 1 107 ? -2.256 5.814 -9.632 1.00 84.62 107 TYR A C 1
ATOM 795 O O . TYR A 1 107 ? -1.148 5.967 -10.150 1.00 84.62 107 TYR A O 1
ATOM 803 N N . GLY A 1 108 ? -2.740 4.595 -9.373 1.00 83.25 108 GLY A N 1
ATOM 804 C CA . GLY A 1 108 ? -2.082 3.343 -9.759 1.00 83.25 108 GLY A CA 1
ATOM 805 C C . GLY A 1 108 ? -1.935 3.164 -11.272 1.00 83.25 108 GLY A C 1
ATOM 806 O O . GLY A 1 108 ? -0.977 2.534 -11.720 1.00 83.25 108 GLY A O 1
ATOM 807 N N . VAL A 1 109 ? -2.799 3.794 -12.076 1.00 83.81 109 VAL A N 1
ATOM 808 C CA . VAL A 1 109 ? -2.628 3.870 -13.540 1.00 83.81 109 VAL A CA 1
ATOM 809 C C . VAL A 1 109 ? -1.304 4.562 -13.881 1.00 83.81 109 VAL A C 1
ATOM 811 O O . VAL A 1 109 ? -0.516 4.050 -14.675 1.00 83.81 109 VAL A O 1
ATOM 814 N N . SER A 1 110 ? -1.004 5.681 -13.214 1.00 86.94 110 SER A N 1
ATOM 815 C CA . SER A 1 110 ? 0.253 6.413 -13.399 1.00 86.94 110 SER A CA 1
ATOM 816 C C . SER A 1 110 ? 1.470 5.571 -13.023 1.00 86.94 110 SER A C 1
ATOM 818 O O . SER A 1 110 ? 2.505 5.667 -13.674 1.00 86.94 110 SER A O 1
ATOM 820 N N . PHE A 1 111 ? 1.356 4.725 -11.994 1.00 88.19 111 PHE A N 1
ATOM 821 C CA . PHE A 1 111 ? 2.421 3.790 -11.634 1.00 88.19 111 PHE A CA 1
ATOM 822 C C . PHE A 1 111 ? 2.677 2.754 -12.737 1.00 88.19 111 PHE A C 1
ATOM 824 O O . PHE A 1 111 ? 3.836 2.512 -13.073 1.00 88.19 111 PHE A O 1
ATOM 831 N N . GLY A 1 112 ? 1.616 2.197 -13.334 1.00 84.12 112 GLY A N 1
ATOM 832 C CA . GLY A 1 112 ? 1.719 1.290 -14.482 1.00 84.12 112 GLY A CA 1
ATOM 833 C C . GLY A 1 112 ? 2.514 1.909 -15.635 1.00 84.12 112 GLY A C 1
ATOM 834 O O . GLY A 1 112 ? 3.505 1.332 -16.086 1.00 84.12 112 GLY A O 1
ATOM 835 N N . ALA A 1 113 ? 2.144 3.133 -16.021 1.00 86.75 113 ALA A N 1
ATOM 836 C CA . ALA A 1 113 ? 2.815 3.879 -17.084 1.00 86.75 113 ALA A CA 1
ATOM 837 C C . ALA A 1 113 ? 4.278 4.209 -16.738 1.00 86.75 113 ALA A C 1
ATOM 839 O O . ALA A 1 113 ? 5.171 4.033 -17.568 1.00 86.75 113 ALA A O 1
ATOM 840 N N . LEU A 1 114 ? 4.548 4.647 -15.502 1.00 88.06 114 LEU A N 1
ATOM 841 C CA . LEU A 1 114 ? 5.906 4.953 -15.040 1.00 88.06 114 LEU A CA 1
ATOM 842 C C . LEU A 1 114 ? 6.803 3.712 -15.005 1.00 88.06 114 LEU A C 1
ATOM 844 O O . LEU A 1 114 ? 7.978 3.812 -15.345 1.00 88.06 114 LEU A O 1
ATOM 848 N N . GLY A 1 115 ? 6.268 2.551 -14.619 1.00 86.12 115 GLY A N 1
ATOM 849 C CA . GLY A 1 115 ? 7.016 1.295 -14.620 1.00 86.12 115 GLY A CA 1
ATOM 850 C C . GLY A 1 115 ? 7.494 0.920 -16.023 1.00 86.12 115 GLY A C 1
ATOM 851 O O . GLY A 1 115 ? 8.681 0.653 -16.217 1.00 86.12 115 GLY A O 1
ATOM 852 N N . VAL A 1 116 ? 6.596 0.986 -17.010 1.00 87.50 116 VAL A N 1
ATOM 853 C CA . VAL A 1 116 ? 6.936 0.721 -18.419 1.00 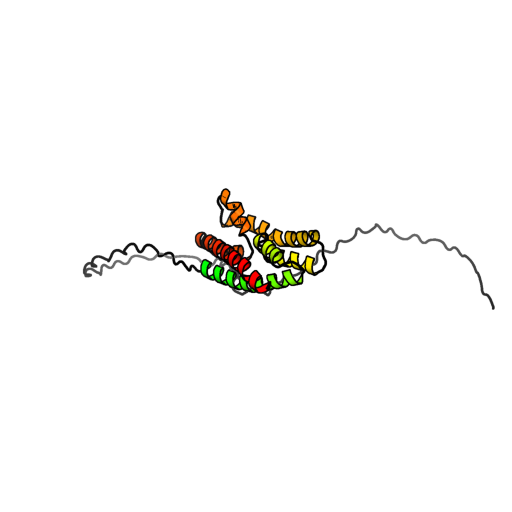87.50 116 VAL A CA 1
ATOM 854 C C . VAL A 1 116 ? 7.901 1.774 -18.968 1.00 87.50 116 VAL A C 1
ATOM 856 O O . VAL A 1 116 ? 8.885 1.425 -19.618 1.00 87.50 116 VAL A O 1
ATOM 859 N N . ALA A 1 117 ? 7.690 3.054 -18.646 1.00 87.44 117 ALA A N 1
ATOM 860 C CA . ALA A 1 117 ? 8.595 4.135 -19.038 1.00 87.44 117 ALA A CA 1
ATOM 861 C C . ALA A 1 117 ? 10.006 3.989 -18.435 1.00 87.44 117 ALA A C 1
ATOM 863 O O . ALA A 1 117 ? 10.986 4.378 -19.064 1.00 87.44 117 ALA A O 1
ATOM 864 N N . ALA A 1 118 ? 10.125 3.392 -17.245 1.00 87.06 118 ALA A N 1
ATOM 865 C CA . ALA A 1 118 ? 11.404 3.062 -16.617 1.00 87.06 118 ALA A CA 1
ATOM 866 C C . ALA A 1 118 ? 12.076 1.804 -17.205 1.00 87.06 118 ALA A C 1
ATOM 868 O O . ALA A 1 118 ? 13.135 1.399 -16.727 1.00 87.06 118 ALA A O 1
ATOM 869 N N . GLY A 1 119 ? 11.481 1.175 -18.224 1.00 84.56 119 GLY A N 1
ATOM 870 C CA . GLY A 1 119 ? 12.031 -0.001 -18.901 1.00 84.56 119 GLY A CA 1
ATOM 871 C C . GLY A 1 119 ? 11.678 -1.340 -18.249 1.00 84.56 119 GLY A C 1
ATOM 872 O O . GLY A 1 119 ? 12.250 -2.363 -18.625 1.00 84.56 119 GLY A O 1
ATOM 873 N N . LEU A 1 120 ? 10.747 -1.368 -17.287 1.00 85.62 120 LEU A N 1
ATOM 874 C CA . LEU A 1 120 ? 10.216 -2.620 -16.744 1.00 85.62 120 LEU A CA 1
ATOM 875 C C . LEU A 1 120 ? 9.163 -3.199 -17.693 1.00 85.62 120 LEU A C 1
ATOM 877 O O . LEU A 1 120 ? 8.334 -2.483 -18.251 1.00 85.62 120 LEU A O 1
ATOM 881 N N . SER A 1 121 ? 9.143 -4.522 -17.834 1.00 87.12 121 SER A N 1
ATOM 882 C CA . SER A 1 121 ? 8.020 -5.196 -18.493 1.00 87.12 121 SER A CA 1
ATOM 883 C C . SER A 1 121 ? 6.733 -5.035 -17.677 1.00 87.12 121 SER A C 1
ATOM 885 O O . SER A 1 121 ? 6.770 -4.924 -16.450 1.00 87.12 121 SER A O 1
ATOM 887 N N . VAL A 1 122 ? 5.578 -5.119 -18.342 1.00 83.75 122 VAL A N 1
ATOM 888 C CA . VAL A 1 122 ? 4.259 -5.097 -17.681 1.00 83.75 122 VAL A CA 1
ATOM 889 C C . VAL A 1 122 ? 4.192 -6.127 -16.548 1.00 83.75 122 VAL A C 1
ATOM 891 O O . VAL A 1 122 ? 3.785 -5.807 -15.435 1.00 83.75 122 VAL A O 1
ATOM 894 N N . ALA A 1 123 ? 4.692 -7.343 -16.792 1.00 83.75 123 ALA A N 1
ATOM 895 C CA . ALA A 1 123 ? 4.740 -8.403 -15.788 1.00 83.75 123 ALA A CA 1
ATOM 896 C C . ALA A 1 123 ? 5.609 -8.037 -14.570 1.00 83.75 123 ALA A C 1
ATOM 898 O O . ALA A 1 123 ? 5.215 -8.321 -13.439 1.00 83.75 123 ALA A O 1
ATOM 899 N N . GLN A 1 124 ? 6.758 -7.379 -14.769 1.00 86.38 124 GLN A N 1
ATOM 900 C CA . GLN A 1 124 ? 7.610 -6.907 -13.669 1.00 86.38 124 GLN A CA 1
ATOM 901 C C . GLN A 1 124 ? 6.938 -5.787 -12.873 1.00 86.38 124 GLN A C 1
ATOM 903 O O . GLN A 1 124 ? 6.971 -5.823 -11.644 1.00 86.38 124 GLN A O 1
ATOM 908 N N . THR A 1 125 ? 6.291 -4.833 -13.545 1.00 85.31 125 THR A N 1
ATOM 909 C CA . THR A 1 125 ? 5.538 -3.752 -12.891 1.00 85.31 125 THR A CA 1
ATOM 910 C C . THR A 1 125 ? 4.382 -4.312 -12.056 1.00 85.31 125 THR A C 1
ATOM 912 O O . THR A 1 125 ? 4.209 -3.922 -10.900 1.00 85.31 125 THR A O 1
ATOM 915 N N . CYS A 1 126 ? 3.640 -5.293 -12.580 1.00 81.19 126 CYS A N 1
ATOM 916 C CA . CYS A 1 126 ? 2.582 -5.984 -11.840 1.00 81.19 126 CYS A CA 1
ATOM 917 C C . CYS A 1 126 ? 3.127 -6.800 -10.658 1.00 81.19 126 CYS A C 1
ATOM 919 O O . CYS A 1 126 ? 2.580 -6.718 -9.560 1.00 81.19 126 CYS A O 1
ATOM 921 N N . ALA A 1 127 ? 4.221 -7.546 -10.844 1.00 82.75 127 ALA A N 1
ATOM 922 C CA . ALA A 1 127 ? 4.856 -8.301 -9.763 1.00 82.75 127 ALA A CA 1
ATOM 923 C C . ALA A 1 127 ? 5.359 -7.374 -8.645 1.00 82.75 127 ALA A C 1
ATOM 925 O O . ALA A 1 127 ? 5.166 -7.665 -7.465 1.00 82.75 127 ALA A O 1
ATOM 926 N N . LEU A 1 128 ? 5.940 -6.228 -9.009 1.00 82.38 128 LEU A N 1
ATOM 927 C CA . LEU A 1 128 ? 6.350 -5.200 -8.056 1.00 82.38 128 LEU A CA 1
ATOM 928 C C . LEU A 1 128 ? 5.140 -4.629 -7.298 1.00 82.38 128 LEU A C 1
ATOM 930 O O . LEU A 1 128 ? 5.255 -4.381 -6.104 1.00 82.38 128 LEU A O 1
ATOM 934 N N . SER A 1 129 ? 3.984 -4.478 -7.956 1.00 80.25 129 SER A N 1
ATOM 935 C CA . SER A 1 129 ? 2.716 -4.070 -7.322 1.00 80.25 129 SER A CA 1
ATOM 936 C C . SER A 1 129 ? 2.171 -5.065 -6.310 1.00 80.25 129 SER A C 1
ATOM 938 O O . SER A 1 129 ? 1.781 -4.678 -5.208 1.00 80.25 129 SER A O 1
ATOM 940 N N . LEU A 1 130 ? 2.208 -6.350 -6.654 1.00 76.94 130 LEU A N 1
ATOM 941 C CA . LEU A 1 130 ? 1.724 -7.419 -5.785 1.00 76.94 130 LEU A CA 1
ATOM 942 C C . LEU A 1 130 ? 2.623 -7.618 -4.562 1.00 76.94 130 LEU A C 1
ATOM 944 O O . LEU A 1 130 ? 2.130 -7.816 -3.453 1.00 76.94 130 LEU A O 1
ATOM 948 N N . LEU A 1 131 ? 3.942 -7.594 -4.765 1.00 77.38 131 LEU A N 1
ATOM 949 C CA . LEU A 1 131 ? 4.910 -7.910 -3.715 1.00 77.38 131 LEU A CA 1
ATOM 950 C C . LEU A 1 131 ? 5.218 -6.704 -2.829 1.00 77.38 131 LEU A C 1
ATOM 952 O O . LEU A 1 131 ? 5.330 -6.841 -1.611 1.00 77.38 131 LEU A O 1
ATOM 956 N N . MET A 1 132 ? 5.358 -5.523 -3.430 1.00 81.38 132 MET A N 1
ATOM 957 C CA . MET A 1 132 ? 5.717 -4.299 -2.728 1.00 81.38 132 MET A CA 1
ATOM 958 C C . MET A 1 132 ? 4.488 -3.414 -2.571 1.00 81.38 132 MET A C 1
ATOM 960 O O . MET A 1 132 ? 4.370 -2.357 -3.187 1.00 81.38 132 MET A O 1
ATOM 964 N N . PHE A 1 133 ? 3.578 -3.858 -1.705 1.00 80.44 133 PHE A N 1
ATOM 965 C CA . PHE A 1 133 ? 2.324 -3.173 -1.409 1.00 80.44 133 PHE A CA 1
ATOM 966 C C . PHE A 1 133 ? 2.540 -1.923 -0.535 1.00 80.44 133 PHE A C 1
ATOM 968 O O . PHE A 1 133 ? 2.185 -1.859 0.638 1.00 80.44 133 PHE A O 1
ATOM 975 N N . THR A 1 134 ? 3.218 -0.930 -1.102 1.00 80.50 134 THR A N 1
ATOM 976 C CA . THR A 1 134 ? 3.542 0.351 -0.470 1.00 80.50 134 THR A CA 1
ATOM 977 C C . THR A 1 134 ? 3.800 1.378 -1.568 1.00 80.50 134 THR A C 1
ATOM 979 O O . THR A 1 134 ? 4.915 1.495 -2.082 1.00 80.50 134 THR A O 1
ATOM 982 N N . GLY A 1 135 ? 2.749 2.116 -1.945 1.00 80.75 135 GLY A N 1
ATOM 983 C CA . GLY A 1 135 ? 2.738 2.959 -3.149 1.00 80.75 135 GLY A CA 1
ATOM 984 C C . GLY A 1 135 ? 3.941 3.902 -3.254 1.00 80.75 135 GLY A C 1
ATOM 985 O O . GLY A 1 135 ? 4.621 3.932 -4.278 1.00 80.75 135 GLY A O 1
ATOM 986 N N . GLY A 1 136 ? 4.281 4.601 -2.165 1.00 84.56 136 GLY A N 1
ATOM 987 C CA . GLY A 1 136 ? 5.447 5.491 -2.124 1.00 84.56 136 GLY A CA 1
ATOM 988 C C . GLY A 1 136 ? 6.762 4.777 -2.458 1.00 84.56 136 GLY A C 1
ATOM 989 O O . GLY A 1 136 ? 7.518 5.237 -3.314 1.00 84.56 136 GLY A O 1
ATOM 990 N N . SER A 1 137 ? 7.023 3.623 -1.838 1.00 89.75 137 SER A N 1
ATOM 991 C CA . SER A 1 137 ? 8.245 2.843 -2.080 1.00 89.75 137 SER A CA 1
ATOM 992 C C . SER A 1 137 ? 8.364 2.380 -3.532 1.00 89.75 137 SER A C 1
ATOM 994 O O . SER A 1 137 ? 9.475 2.274 -4.047 1.00 89.75 137 SER A O 1
ATOM 996 N N . GLN A 1 138 ? 7.241 2.135 -4.210 1.00 89.06 138 GLN A N 1
ATOM 997 C CA . GLN A 1 138 ? 7.242 1.721 -5.613 1.00 89.06 138 GLN A CA 1
ATOM 998 C C . GLN A 1 138 ? 7.615 2.859 -6.551 1.00 89.06 138 GLN A C 1
ATOM 1000 O O . GLN A 1 138 ? 8.419 2.654 -7.459 1.00 89.06 138 GLN A O 1
ATOM 1005 N N . PHE A 1 139 ? 7.122 4.069 -6.292 1.00 89.25 139 PHE A N 1
ATOM 1006 C CA . PHE A 1 139 ? 7.567 5.244 -7.037 1.00 89.25 139 PHE A CA 1
ATOM 1007 C C . PHE A 1 139 ? 9.042 5.550 -6.811 1.00 89.25 139 PHE A C 1
ATOM 1009 O O . PHE A 1 139 ? 9.733 5.900 -7.761 1.00 89.25 139 PHE A O 1
ATOM 1016 N N . ALA A 1 140 ? 9.545 5.377 -5.586 1.00 92.38 140 ALA A N 1
ATOM 1017 C CA . ALA A 1 140 ? 10.971 5.532 -5.317 1.00 92.38 140 ALA A CA 1
ATOM 1018 C C . ALA A 1 140 ? 11.808 4.501 -6.091 1.00 92.38 140 ALA A C 1
ATOM 1020 O O . ALA A 1 140 ? 12.808 4.863 -6.707 1.00 92.38 140 ALA A O 1
ATOM 1021 N N . PHE A 1 141 ? 11.376 3.236 -6.112 1.00 92.56 141 PHE A N 1
ATOM 1022 C CA . PHE A 1 141 ? 12.052 2.183 -6.869 1.00 92.56 141 PHE A CA 1
ATOM 1023 C C . PHE A 1 141 ? 12.094 2.506 -8.367 1.00 92.56 141 PHE A C 1
ATOM 1025 O O . PHE A 1 141 ? 13.169 2.573 -8.961 1.00 92.56 141 PHE A O 1
ATOM 1032 N N . VAL A 1 142 ? 10.926 2.752 -8.966 1.00 91.31 142 VAL A N 1
ATOM 1033 C CA . VAL A 1 142 ? 10.792 3.044 -10.400 1.00 91.31 142 VAL A CA 1
ATOM 1034 C C . VAL A 1 142 ? 11.512 4.339 -10.771 1.00 91.31 142 VAL A C 1
ATOM 1036 O O . VAL A 1 142 ? 12.168 4.384 -11.804 1.00 91.31 142 VAL A O 1
ATOM 1039 N N . GLY A 1 143 ? 11.469 5.363 -9.916 1.00 91.12 143 GLY A N 1
ATOM 1040 C CA . GLY A 1 143 ? 12.178 6.624 -10.134 1.00 91.12 143 GLY A CA 1
ATOM 1041 C C . GLY A 1 143 ? 13.696 6.454 -10.190 1.00 91.12 143 GLY A C 1
ATOM 1042 O O . GLY A 1 143 ? 14.345 7.050 -11.047 1.00 91.12 143 GLY A O 1
ATOM 1043 N N . VAL A 1 144 ? 14.272 5.605 -9.331 1.00 94.25 144 VAL A N 1
ATOM 1044 C CA . VAL A 1 144 ? 15.714 5.311 -9.375 1.00 94.25 144 VAL A CA 1
ATOM 1045 C C . VAL A 1 144 ? 16.078 4.514 -10.625 1.00 94.25 144 VAL A C 1
ATOM 1047 O O . VAL A 1 144 ? 17.061 4.853 -11.277 1.00 94.25 144 VAL A O 1
ATOM 1050 N N . ILE A 1 145 ? 15.292 3.493 -10.983 1.00 93.38 145 ILE A N 1
ATOM 1051 C CA . ILE A 1 145 ? 15.536 2.699 -12.198 1.00 93.38 145 ILE A CA 1
ATOM 1052 C C . ILE A 1 145 ? 15.413 3.569 -13.456 1.00 93.38 145 ILE A C 1
ATOM 1054 O O . ILE A 1 145 ? 16.330 3.592 -14.273 1.00 93.38 145 ILE A O 1
ATOM 1058 N N . GLY A 1 146 ? 14.336 4.348 -13.580 1.00 89.50 146 GLY A N 1
ATOM 1059 C CA . GLY A 1 146 ? 14.112 5.251 -14.712 1.00 89.50 146 GLY A CA 1
ATOM 1060 C C . GLY A 1 146 ? 15.150 6.375 -14.809 1.00 89.50 146 GLY A C 1
ATOM 1061 O O . GLY A 1 146 ? 15.435 6.855 -15.901 1.00 89.50 146 GLY A O 1
ATOM 1062 N N . GLY A 1 147 ? 15.767 6.757 -13.687 1.00 90.31 147 GLY A N 1
ATOM 1063 C CA . GLY A 1 147 ? 16.899 7.685 -13.638 1.00 90.31 147 GLY A CA 1
ATOM 1064 C C . GLY A 1 147 ? 18.262 7.064 -13.975 1.00 90.31 147 GLY A C 1
ATOM 1065 O O . GLY A 1 147 ? 19.274 7.753 -13.857 1.00 90.31 147 GLY A O 1
ATOM 1066 N N . GLY A 1 148 ? 18.320 5.781 -14.354 1.00 90.12 148 GLY A N 1
ATOM 1067 C CA . GLY A 1 148 ? 19.564 5.066 -14.674 1.00 90.12 148 GLY A CA 1
ATOM 1068 C C . GLY A 1 148 ? 20.322 4.521 -13.457 1.00 90.12 148 GLY A C 1
ATOM 1069 O O . GLY A 1 148 ? 21.487 4.138 -13.571 1.00 90.12 148 GLY A O 1
ATOM 1070 N N . GLY A 1 149 ? 19.691 4.493 -12.282 1.00 90.06 149 GLY A N 1
ATOM 1071 C CA . GLY A 1 149 ? 20.251 3.896 -11.076 1.00 90.06 149 GLY A CA 1
ATOM 1072 C C . GLY A 1 149 ? 20.262 2.366 -11.116 1.00 90.06 149 GLY A C 1
ATOM 1073 O O . GLY A 1 149 ? 19.589 1.717 -11.914 1.00 90.06 149 GLY A O 1
ATOM 1074 N N . THR A 1 150 ? 21.018 1.760 -10.204 1.00 93.06 150 THR A N 1
ATOM 1075 C CA . THR A 1 150 ? 21.076 0.297 -10.071 1.00 93.06 150 THR A CA 1
ATOM 1076 C C . THR A 1 150 ? 19.881 -0.245 -9.282 1.00 93.06 150 THR A C 1
ATOM 1078 O O . THR A 1 150 ? 19.290 0.457 -8.452 1.00 93.06 150 THR A O 1
ATOM 1081 N N . GLY A 1 151 ? 19.579 -1.537 -9.451 1.00 89.50 151 GLY A N 1
ATOM 1082 C CA . GLY A 1 151 ? 18.568 -2.232 -8.644 1.00 89.50 151 GLY A CA 1
ATOM 1083 C C . GLY A 1 151 ? 18.819 -2.144 -7.135 1.00 89.50 151 GLY A C 1
ATOM 1084 O O . GLY A 1 151 ? 17.873 -2.007 -6.364 1.00 89.50 151 GLY A O 1
ATOM 1085 N N . LEU A 1 152 ? 20.086 -2.127 -6.705 1.00 93.38 152 LEU A N 1
ATOM 1086 C CA . LEU A 1 152 ? 20.436 -1.991 -5.290 1.00 93.38 152 LEU A CA 1
ATOM 1087 C C . LEU A 1 152 ? 20.118 -0.588 -4.754 1.00 93.38 152 LEU A C 1
ATOM 1089 O O . LEU A 1 152 ? 19.552 -0.463 -3.670 1.00 93.38 152 LEU A O 1
ATOM 1093 N N . SER A 1 153 ? 20.420 0.467 -5.518 1.00 93.88 153 SER A N 1
ATOM 1094 C CA . SER A 1 153 ? 20.031 1.835 -5.143 1.00 93.88 153 SER A CA 1
ATOM 1095 C C . SER A 1 153 ? 18.513 2.028 -5.140 1.00 93.88 153 SER A C 1
ATOM 1097 O O . SER A 1 153 ? 17.991 2.710 -4.260 1.00 93.88 153 SER A O 1
ATOM 1099 N N . ALA A 1 154 ? 17.798 1.389 -6.072 1.00 93.06 154 ALA A N 1
ATOM 1100 C CA . ALA A 1 154 ? 16.339 1.428 -6.122 1.00 93.06 154 ALA A CA 1
ATOM 1101 C C . ALA A 1 154 ? 15.724 0.726 -4.905 1.00 93.06 154 ALA A C 1
ATOM 1103 O O . ALA A 1 154 ? 14.828 1.272 -4.261 1.00 93.06 154 ALA A O 1
ATOM 1104 N N . LEU A 1 155 ? 16.259 -0.441 -4.532 1.00 92.19 155 LEU A N 1
ATOM 1105 C CA . LEU A 1 155 ? 15.868 -1.157 -3.320 1.00 92.19 155 LEU A CA 1
ATOM 1106 C C . LEU A 1 155 ? 16.157 -0.333 -2.062 1.00 92.19 155 LEU A C 1
ATOM 1108 O O . LEU A 1 155 ? 15.306 -0.264 -1.177 1.00 92.19 155 LEU A O 1
ATOM 1112 N N . ALA A 1 156 ? 17.320 0.316 -1.977 1.00 94.38 156 ALA A N 1
ATOM 1113 C CA . ALA A 1 156 ? 17.664 1.174 -0.847 1.00 94.38 156 ALA A CA 1
ATOM 1114 C C . ALA A 1 156 ? 16.684 2.351 -0.719 1.00 94.38 156 ALA A C 1
ATOM 1116 O O . ALA A 1 156 ? 16.149 2.579 0.364 1.00 94.38 156 ALA A O 1
ATOM 1117 N N . ALA A 1 157 ? 16.382 3.046 -1.820 1.00 93.81 157 ALA A N 1
ATOM 1118 C CA . ALA A 1 157 ? 15.408 4.137 -1.835 1.00 93.81 157 ALA A CA 1
ATOM 1119 C C . ALA A 1 157 ? 14.003 3.663 -1.424 1.00 93.81 157 ALA A C 1
ATOM 1121 O O . ALA A 1 157 ? 13.365 4.270 -0.560 1.00 93.81 157 ALA A O 1
ATOM 1122 N N . ALA A 1 158 ? 13.548 2.541 -1.985 1.00 92.69 158 ALA A N 1
ATOM 1123 C CA . ALA A 1 158 ? 12.261 1.934 -1.657 1.00 92.69 158 ALA A CA 1
ATOM 1124 C C . ALA A 1 158 ? 12.176 1.506 -0.186 1.00 92.69 158 ALA A C 1
ATOM 1126 O O . ALA A 1 158 ? 11.154 1.735 0.465 1.00 92.69 158 ALA A O 1
ATOM 1127 N N . THR A 1 159 ? 13.259 0.930 0.346 1.00 91.56 159 THR A N 1
ATOM 1128 C CA . THR A 1 159 ? 13.364 0.489 1.743 1.00 91.56 159 THR A CA 1
ATOM 1129 C C . THR A 1 159 ? 13.332 1.679 2.685 1.00 91.56 159 THR A C 1
ATOM 1131 O O . THR A 1 159 ? 12.527 1.683 3.610 1.00 91.56 159 THR A O 1
ATOM 1134 N N . LEU A 1 160 ? 14.143 2.713 2.430 1.00 93.31 160 LEU A N 1
ATOM 1135 C CA . LEU A 1 160 ? 14.173 3.935 3.237 1.00 93.31 160 LEU A CA 1
ATOM 1136 C C . LEU A 1 160 ? 12.794 4.587 3.316 1.00 93.31 160 LEU A C 1
ATOM 1138 O O . LEU A 1 160 ? 12.356 4.973 4.399 1.00 93.31 160 LEU A O 1
ATOM 1142 N N . LEU A 1 161 ? 12.086 4.653 2.189 1.00 91.50 161 LEU A N 1
ATOM 1143 C CA . LEU A 1 161 ? 10.730 5.184 2.161 1.00 91.50 161 LEU A CA 1
ATOM 1144 C C . LEU A 1 161 ? 9.723 4.234 2.831 1.00 91.50 161 LEU A C 1
ATOM 1146 O O . LEU A 1 161 ? 8.791 4.685 3.491 1.00 91.50 161 LEU A O 1
ATOM 1150 N N . GLY A 1 162 ? 9.941 2.922 2.717 1.00 89.69 162 GLY A N 1
ATOM 1151 C CA . GLY A 1 162 ? 9.114 1.872 3.315 1.00 89.69 162 GLY A CA 1
ATOM 1152 C C . GLY A 1 162 ? 9.262 1.734 4.832 1.00 89.69 162 GLY A C 1
ATOM 1153 O O . GLY A 1 162 ? 8.365 1.189 5.473 1.00 89.69 162 GLY A O 1
ATOM 1154 N N . LEU A 1 163 ? 10.329 2.273 5.437 1.00 90.81 163 LEU A N 1
ATOM 1155 C CA . LEU A 1 163 ? 10.538 2.247 6.893 1.00 90.81 163 LEU A CA 1
ATOM 1156 C C . LEU A 1 163 ? 9.347 2.821 7.671 1.00 90.81 163 LEU A C 1
ATOM 1158 O O . LEU A 1 163 ? 9.052 2.356 8.774 1.00 90.81 163 LEU A O 1
ATOM 1162 N N . ARG A 1 164 ? 8.620 3.781 7.085 1.00 90.31 164 ARG A N 1
ATOM 1163 C CA . ARG A 1 164 ? 7.396 4.342 7.676 1.00 90.31 164 ARG A CA 1
ATOM 1164 C C . ARG A 1 164 ? 6.339 3.274 7.973 1.00 90.31 164 ARG A C 1
ATOM 1166 O O . ARG A 1 164 ? 5.708 3.337 9.021 1.00 90.31 164 ARG A O 1
ATOM 1173 N N . ASN A 1 165 ? 6.224 2.242 7.134 1.00 88.06 165 ASN A N 1
ATOM 1174 C CA . ASN A 1 165 ? 5.269 1.150 7.335 1.00 88.06 165 ASN A CA 1
ATOM 1175 C C . ASN A 1 165 ? 5.660 0.289 8.542 1.00 88.06 165 ASN A C 1
ATOM 1177 O O . ASN A 1 165 ? 4.794 -0.176 9.279 1.00 88.06 165 ASN A O 1
ATOM 1181 N N . GLY A 1 166 ? 6.963 0.143 8.808 1.00 86.06 166 GLY A N 1
ATOM 1182 C CA . GLY A 1 166 ? 7.458 -0.484 10.035 1.00 86.06 166 GLY A CA 1
ATOM 1183 C C . GLY A 1 166 ? 7.086 0.321 11.284 1.00 86.06 166 GLY A C 1
ATOM 1184 O O . GLY A 1 166 ? 6.627 -0.248 12.276 1.00 86.06 166 GLY A O 1
ATOM 1185 N N . VAL A 1 167 ? 7.204 1.653 11.219 1.00 89.81 167 VAL A N 1
ATOM 1186 C CA . VAL A 1 167 ? 6.765 2.552 12.303 1.00 89.81 167 VAL A CA 1
ATOM 1187 C C . VAL A 1 167 ? 5.259 2.445 12.530 1.00 89.81 167 VAL A C 1
ATOM 1189 O O . VAL A 1 167 ? 4.815 2.329 13.674 1.00 89.81 167 VAL A O 1
ATOM 1192 N N . TYR A 1 168 ? 4.473 2.415 11.455 1.00 90.25 168 TYR A N 1
ATOM 1193 C CA . TYR A 1 168 ? 3.034 2.203 11.539 1.00 90.25 168 TYR A CA 1
ATOM 1194 C C . TYR A 1 168 ? 2.669 0.841 12.124 1.00 90.25 168 TYR A C 1
ATOM 1196 O O . TYR A 1 168 ? 1.745 0.775 12.926 1.00 90.25 168 TYR A O 1
ATOM 1204 N N . GLY A 1 169 ? 3.416 -0.223 11.819 1.00 86.62 169 GLY A N 1
ATOM 1205 C CA . GLY A 1 169 ? 3.198 -1.544 12.413 1.00 86.62 169 GLY A CA 1
ATOM 1206 C C . GLY A 1 169 ? 3.303 -1.531 13.943 1.00 86.62 169 GLY A C 1
ATOM 1207 O O . GLY A 1 169 ? 2.484 -2.146 14.626 1.00 86.62 169 GLY A O 1
ATOM 1208 N N . MET A 1 170 ? 4.241 -0.759 14.502 1.00 88.75 170 MET A N 1
ATOM 1209 C CA . MET A 1 170 ? 4.344 -0.574 15.957 1.00 88.75 170 MET A CA 1
ATOM 1210 C C . MET A 1 170 ? 3.144 0.189 16.535 1.00 88.75 170 MET A C 1
ATOM 1212 O O . MET A 1 170 ? 2.647 -0.150 17.609 1.00 88.75 170 MET A O 1
ATOM 1216 N N . GLN A 1 171 ? 2.656 1.210 15.824 1.00 89.50 171 GLN A N 1
ATOM 1217 C CA . GLN A 1 171 ? 1.471 1.975 16.234 1.00 89.50 171 GLN A CA 1
ATOM 1218 C C . GLN A 1 171 ? 0.193 1.132 16.147 1.00 89.50 171 GLN A C 1
ATOM 1220 O O . GLN A 1 171 ? -0.668 1.210 17.023 1.00 89.50 171 GLN A O 1
ATOM 1225 N N . LEU A 1 172 ? 0.088 0.293 15.120 1.00 90.00 172 LEU A N 1
ATOM 1226 C C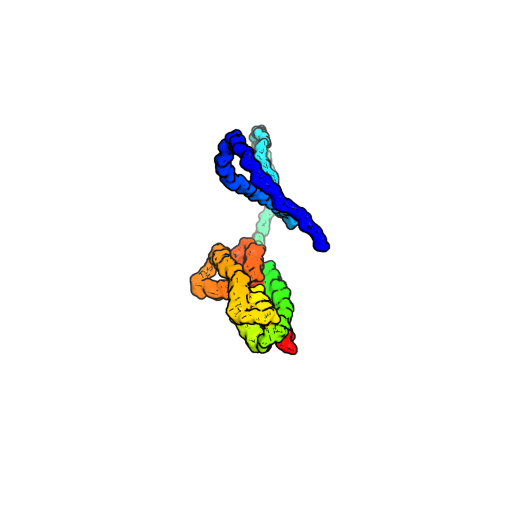A . LEU A 1 172 ? -1.029 -0.612 14.896 1.00 90.00 172 LEU A CA 1
ATOM 1227 C C . LEU A 1 172 ? -1.170 -1.638 16.022 1.00 90.00 172 LEU A C 1
ATOM 1229 O O . LEU A 1 172 ? -2.292 -1.941 16.428 1.00 90.00 172 LEU A O 1
ATOM 1233 N N . GLU A 1 173 ? -0.055 -2.143 16.556 1.00 87.62 173 GLU A N 1
ATOM 1234 C CA . GLU A 1 173 ? -0.071 -3.061 17.701 1.00 87.62 173 GLU A CA 1
ATOM 1235 C C . GLU A 1 173 ? -0.726 -2.406 18.926 1.00 87.62 173 GLU A C 1
ATOM 1237 O O . GLU A 1 173 ? -1.545 -3.029 19.604 1.00 87.62 173 GLU A O 1
ATOM 1242 N N . ALA A 1 174 ? -0.436 -1.124 19.176 1.00 85.88 174 ALA A N 1
ATOM 1243 C CA . ALA A 1 174 ? -1.064 -0.366 20.256 1.00 85.88 174 ALA A CA 1
ATOM 1244 C C . ALA A 1 174 ? -2.549 -0.060 19.978 1.00 85.88 174 ALA A C 1
ATOM 1246 O O . ALA A 1 174 ? -3.356 -0.090 20.912 1.00 85.88 174 ALA A O 1
ATOM 1247 N N . LEU A 1 175 ? -2.895 0.210 18.713 1.00 88.25 175 LEU A N 1
ATOM 1248 C CA . LEU A 1 175 ? -4.231 0.624 18.276 1.00 88.25 175 LEU A CA 1
ATOM 1249 C C . LEU A 1 175 ? -5.225 -0.545 18.192 1.00 88.25 175 LEU A C 1
ATOM 1251 O O . LEU A 1 175 ? -6.288 -0.503 18.803 1.00 88.25 175 LEU A O 1
ATOM 1255 N N . LEU A 1 176 ? -4.887 -1.594 17.437 1.00 86.69 176 LEU A N 1
ATOM 1256 C CA . LEU A 1 176 ? -5.803 -2.690 17.099 1.00 86.69 176 LEU A CA 1
ATOM 1257 C C . LEU A 1 176 ? -5.520 -3.989 17.858 1.00 86.69 176 LEU A C 1
ATOM 1259 O O . LEU A 1 176 ? -6.371 -4.880 17.839 1.00 86.69 176 LEU A O 1
ATOM 1263 N N . ARG A 1 177 ? -4.347 -4.111 18.499 1.00 87.69 177 ARG A N 1
ATOM 1264 C CA . ARG A 1 177 ? -3.916 -5.297 19.265 1.00 87.69 177 ARG A CA 1
ATOM 1265 C C . ARG A 1 177 ? -4.206 -6.614 18.523 1.00 87.69 177 ARG A C 1
ATOM 1267 O O . ARG A 1 177 ? -4.959 -7.459 19.027 1.00 87.69 177 ARG A O 1
ATOM 1274 N N . PRO A 1 178 ? -3.684 -6.785 17.293 1.00 86.81 178 PRO A N 1
ATOM 1275 C CA . PRO A 1 178 ? -3.948 -7.966 16.491 1.00 86.81 178 PRO A CA 1
ATOM 1276 C C . PRO A 1 178 ? -3.509 -9.238 17.222 1.00 86.81 178 PRO A C 1
ATOM 1278 O O . PRO A 1 178 ? -2.542 -9.279 17.980 1.00 86.81 178 PRO A O 1
ATOM 1281 N N . ARG A 1 179 ? -4.227 -10.335 16.975 1.00 87.75 179 ARG A N 1
ATOM 1282 C CA . ARG A 1 179 ? -3.808 -11.648 17.477 1.00 87.75 179 ARG A CA 1
ATOM 1283 C C . ARG A 1 179 ? -2.453 -11.989 16.850 1.00 87.75 179 ARG A C 1
ATOM 1285 O O . ARG A 1 179 ? -2.303 -11.851 15.641 1.00 87.75 179 ARG A O 1
ATOM 1292 N N . ARG A 1 180 ? -1.511 -12.519 17.638 1.00 87.00 180 ARG A N 1
ATOM 1293 C CA . ARG A 1 180 ? -0.150 -12.902 17.201 1.00 87.00 180 ARG A CA 1
ATOM 1294 C C . ARG A 1 180 ? -0.069 -13.625 15.839 1.00 87.00 180 ARG A C 1
ATOM 1296 O O . ARG A 1 180 ? 0.764 -13.213 15.041 1.00 87.00 180 ARG A O 1
ATOM 1303 N N . PRO A 1 181 ? -0.919 -14.621 15.501 1.00 90.25 181 PRO A N 1
ATOM 1304 C CA . PRO A 1 181 ? -0.848 -15.266 14.183 1.00 90.25 181 PRO A CA 1
ATOM 1305 C C . PRO A 1 181 ? -1.323 -14.371 13.026 1.00 90.25 181 PRO A C 1
ATOM 1307 O O . PRO A 1 181 ? -0.958 -14.604 11.882 1.00 90.25 181 PRO A O 1
ATOM 1310 N N . MET A 1 182 ? -2.131 -13.345 13.304 1.00 87.88 182 MET A N 1
ATOM 1311 C CA . MET A 1 182 ? -2.595 -12.376 12.306 1.00 87.88 182 MET A CA 1
ATOM 1312 C C . MET A 1 182 ? -1.659 -11.171 12.164 1.00 87.88 182 MET A C 1
ATOM 1314 O O . MET A 1 182 ? -1.800 -10.425 11.199 1.00 87.88 182 MET A O 1
ATOM 1318 N N . ALA A 1 183 ? -0.700 -10.984 13.075 1.00 85.88 183 ALA A N 1
ATOM 1319 C CA . ALA A 1 183 ? 0.258 -9.880 13.040 1.00 85.88 183 ALA A CA 1
ATOM 1320 C C . ALA A 1 183 ? 0.934 -9.666 11.666 1.00 85.88 183 ALA A C 1
ATOM 1322 O O . ALA A 1 183 ? 0.919 -8.527 11.202 1.00 85.88 183 ALA A O 1
ATOM 1323 N N . PRO A 1 184 ? 1.448 -10.695 10.953 1.00 86.31 184 PRO A N 1
ATOM 1324 C CA . PRO A 1 184 ? 2.063 -10.477 9.639 1.00 86.31 184 PRO A CA 1
ATOM 1325 C C . PRO A 1 184 ? 1.060 -10.011 8.576 1.00 86.31 184 PRO A C 1
ATOM 1327 O O . PRO A 1 184 ? 1.405 -9.205 7.718 1.00 86.31 184 PRO A O 1
ATOM 1330 N N . VAL A 1 185 ? -0.195 -10.461 8.651 1.00 87.56 185 VAL A N 1
ATOM 1331 C CA . VAL A 1 185 ? -1.244 -10.026 7.718 1.00 87.56 185 VAL A CA 1
ATOM 1332 C C . VAL A 1 185 ? -1.577 -8.557 7.959 1.00 87.56 185 VAL A C 1
ATOM 1334 O O . VAL A 1 185 ? -1.621 -7.767 7.023 1.00 87.56 185 VAL A O 1
ATOM 1337 N N . TYR A 1 186 ? -1.752 -8.172 9.224 1.00 87.56 186 TYR A N 1
ATOM 1338 C CA . TYR A 1 186 ? -1.946 -6.774 9.594 1.00 87.56 186 TYR A CA 1
ATOM 1339 C C . TYR A 1 186 ? -0.762 -5.912 9.142 1.00 87.56 186 TYR A C 1
ATOM 1341 O O . TYR A 1 186 ? -0.984 -4.879 8.522 1.00 87.56 186 TYR A O 1
ATOM 1349 N N . ALA A 1 187 ? 0.4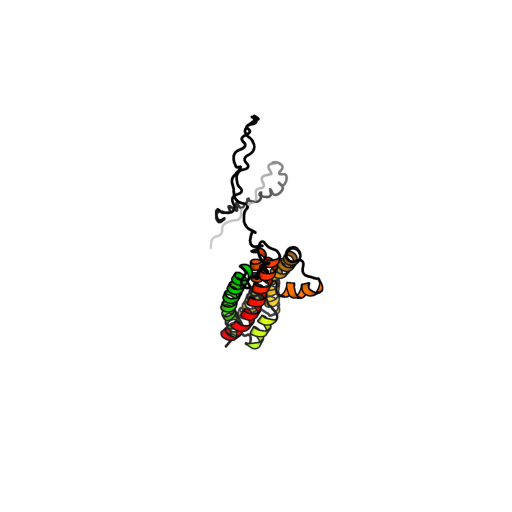76 -6.364 9.352 1.00 86.50 187 ALA A N 1
ATOM 1350 C CA . ALA A 1 187 ? 1.670 -5.656 8.899 1.00 86.50 187 ALA A CA 1
ATOM 1351 C C . ALA A 1 187 ? 1.700 -5.462 7.373 1.00 86.50 187 ALA A C 1
ATOM 1353 O O . ALA A 1 187 ? 2.022 -4.373 6.912 1.00 86.50 187 ALA A O 1
ATOM 1354 N N . HIS A 1 188 ? 1.309 -6.471 6.588 1.00 86.00 188 HIS A N 1
ATOM 1355 C CA . HIS A 1 188 ? 1.254 -6.351 5.128 1.00 86.00 188 HIS A CA 1
ATOM 1356 C C . HIS A 1 188 ? 0.241 -5.296 4.662 1.00 86.00 188 HIS A C 1
ATOM 1358 O O . HIS A 1 188 ? 0.551 -4.492 3.793 1.00 86.00 188 HIS A O 1
ATOM 1364 N N . PHE A 1 189 ? -0.945 -5.242 5.275 1.00 88.81 189 PHE A N 1
ATOM 1365 C CA . PHE A 1 189 ? -1.967 -4.236 4.953 1.00 88.81 189 PHE A CA 1
ATOM 1366 C C . PHE A 1 189 ? -1.756 -2.893 5.668 1.00 88.81 189 PHE A C 1
ATOM 1368 O O . PHE A 1 189 ? -2.629 -2.024 5.610 1.00 88.81 189 PHE A O 1
ATOM 1375 N N . THR A 1 190 ? -0.626 -2.709 6.354 1.00 90.88 190 THR A N 1
ATOM 1376 C CA . THR A 1 190 ? -0.283 -1.453 7.023 1.00 90.88 190 THR A CA 1
ATOM 1377 C C . THR A 1 190 ? 0.375 -0.501 6.036 1.00 90.88 190 THR A C 1
ATOM 1379 O O . THR A 1 190 ? 1.581 -0.547 5.801 1.00 90.88 190 THR A O 1
ATOM 1382 N N . ILE A 1 191 ? -0.448 0.384 5.489 1.00 90.88 191 ILE A N 1
ATOM 1383 C CA . ILE A 1 191 ? -0.074 1.446 4.557 1.00 90.88 191 ILE A CA 1
ATOM 1384 C C . ILE A 1 191 ? -0.612 2.780 5.089 1.00 90.88 191 ILE A C 1
ATOM 1386 O O . ILE A 1 191 ? -1.441 2.795 6.006 1.00 90.88 191 ILE A O 1
ATOM 1390 N N . ASP A 1 192 ? -0.161 3.899 4.521 1.00 88.81 192 ASP A N 1
ATOM 1391 C CA . ASP A 1 192 ? -0.584 5.243 4.941 1.00 88.81 192 ASP A CA 1
ATOM 1392 C C . ASP A 1 192 ? -2.116 5.360 4.976 1.00 88.81 192 ASP A C 1
ATOM 1394 O O . ASP A 1 192 ? -2.691 5.907 5.915 1.00 88.81 192 ASP A O 1
ATOM 1398 N N . GLU A 1 193 ? -2.782 4.794 3.974 1.00 92.25 193 GLU A N 1
ATOM 1399 C CA . GLU A 1 193 ? -4.222 4.849 3.755 1.00 92.25 193 GLU A CA 1
ATOM 1400 C C . GLU A 1 193 ? -5.009 4.080 4.820 1.00 92.25 193 GLU A C 1
ATOM 1402 O O . GLU A 1 193 ? -6.008 4.578 5.347 1.00 92.25 193 GLU A O 1
ATOM 1407 N N . SER A 1 194 ? -4.565 2.864 5.153 1.00 91.31 194 SER A N 1
ATOM 1408 C CA . SER A 1 194 ? -5.227 2.022 6.149 1.00 91.31 194 SER A CA 1
ATOM 1409 C C . SER A 1 194 ? -5.010 2.555 7.558 1.00 91.31 194 SER A C 1
ATOM 1411 O O . SER A 1 194 ? -5.947 2.555 8.361 1.00 91.31 194 SER A O 1
ATOM 1413 N N . MET A 1 195 ? -3.825 3.100 7.835 1.00 92.50 195 MET A N 1
ATOM 1414 C CA . MET A 1 195 ? -3.514 3.761 9.099 1.00 92.50 195 MET A CA 1
ATOM 1415 C C . MET A 1 195 ? -4.264 5.076 9.270 1.00 92.50 195 MET A C 1
ATOM 1417 O O . MET A 1 195 ? -4.858 5.303 10.326 1.00 92.50 195 MET A O 1
ATOM 1421 N N . ALA A 1 196 ? -4.287 5.928 8.245 1.00 92.25 196 ALA A N 1
ATOM 1422 C CA . ALA A 1 196 ? -5.010 7.194 8.288 1.00 92.25 196 ALA A CA 1
ATOM 1423 C C . ALA A 1 196 ? -6.512 6.958 8.484 1.00 92.25 196 ALA A C 1
ATOM 1425 O O . ALA A 1 196 ? -7.128 7.574 9.354 1.00 92.25 196 ALA A O 1
ATOM 1426 N N . ASN A 1 197 ? -7.103 6.016 7.740 1.00 94.50 197 ASN A N 1
ATOM 1427 C CA . ASN A 1 197 ? -8.529 5.732 7.873 1.00 94.50 197 ASN A CA 1
ATOM 1428 C C . ASN A 1 197 ? -8.878 5.100 9.229 1.00 94.50 197 ASN A C 1
ATOM 1430 O O . ASN A 1 197 ? -9.930 5.415 9.783 1.00 94.50 197 ASN A O 1
ATOM 1434 N N . ALA A 1 198 ? -8.009 4.238 9.773 1.00 92.25 198 ALA A N 1
ATOM 1435 C CA . ALA A 1 198 ? -8.194 3.643 11.095 1.00 92.25 198 ALA A CA 1
ATOM 1436 C C . ALA A 1 198 ? -8.097 4.693 12.208 1.00 92.25 198 ALA A C 1
ATOM 1438 O O . ALA A 1 198 ? -9.010 4.812 13.016 1.00 92.25 198 ALA A O 1
ATOM 1439 N N . THR A 1 199 ? -7.028 5.490 12.227 1.00 92.75 199 THR A N 1
ATOM 1440 C CA . THR A 1 199 ? -6.785 6.517 13.260 1.00 92.75 199 THR A CA 1
ATOM 1441 C C . THR A 1 199 ? -7.788 7.671 13.229 1.00 92.75 199 THR A C 1
ATOM 1443 O O . THR A 1 199 ? -7.988 8.328 14.248 1.00 92.75 199 THR A O 1
ATOM 1446 N N . ALA A 1 200 ? -8.471 7.886 12.102 1.00 92.06 200 ALA A N 1
ATOM 1447 C CA . ALA A 1 200 ? -9.575 8.836 11.996 1.00 92.06 200 ALA A CA 1
ATOM 1448 C C . ALA A 1 200 ? -10.850 8.404 12.752 1.00 92.06 200 ALA A C 1
ATOM 1450 O O . ALA A 1 200 ? -11.760 9.219 12.906 1.00 92.06 200 ALA A O 1
ATOM 1451 N N . GLN A 1 201 ? -10.948 7.148 13.209 1.00 91.31 201 GLN A N 1
ATOM 1452 C CA . GLN A 1 201 ? -12.132 6.640 13.910 1.00 91.31 201 GLN A CA 1
ATOM 1453 C C . GLN A 1 201 ? -11.960 6.665 15.433 1.00 91.31 201 GLN A C 1
ATOM 1455 O O . GLN A 1 201 ? -10.904 6.329 15.971 1.00 91.31 201 GLN A O 1
ATOM 1460 N N . SER A 1 202 ? -13.034 7.003 16.146 1.00 88.50 202 SER A N 1
ATOM 1461 C CA . SER A 1 202 ? -13.041 7.047 17.615 1.00 88.50 202 SER A CA 1
ATOM 1462 C C . SER A 1 202 ? -13.308 5.681 18.256 1.00 88.50 202 SER A C 1
ATOM 1464 O O . SER A 1 202 ? -12.689 5.351 19.263 1.00 88.50 202 SER A O 1
ATOM 1466 N N . ASP A 1 203 ? -14.193 4.876 17.663 1.00 90.31 203 ASP A N 1
ATOM 1467 C CA . ASP A 1 203 ? -14.578 3.565 18.194 1.00 90.31 203 ASP A CA 1
ATOM 1468 C C . ASP A 1 203 ? -13.639 2.456 17.712 1.00 90.31 203 ASP A C 1
ATOM 1470 O O . ASP A 1 203 ? -13.358 2.353 16.519 1.00 90.31 203 ASP A O 1
ATOM 1474 N N . ALA A 1 204 ? -13.224 1.559 18.610 1.00 88.19 204 ALA A N 1
ATOM 1475 C CA . ALA A 1 204 ? -12.298 0.465 18.291 1.00 88.19 204 ALA A CA 1
ATOM 1476 C C . ALA A 1 204 ? -12.798 -0.450 17.149 1.00 88.19 204 ALA A C 1
ATOM 1478 O O . ALA A 1 204 ? -12.022 -0.866 16.284 1.00 88.19 204 ALA A O 1
ATOM 1479 N N . ASP A 1 205 ? -14.106 -0.722 17.096 1.00 87.56 205 ASP A N 1
ATOM 1480 C CA . ASP A 1 205 ? -14.706 -1.510 16.014 1.00 87.56 205 ASP A CA 1
ATOM 1481 C C . ASP A 1 205 ? -14.655 -0.774 14.667 1.00 87.56 205 ASP A C 1
ATOM 1483 O O . ASP A 1 205 ? -14.397 -1.392 13.630 1.00 87.56 205 ASP A O 1
ATOM 1487 N N . GLU A 1 206 ? -14.862 0.547 14.668 1.00 89.06 206 GLU A N 1
ATOM 1488 C CA . GLU A 1 206 ? -14.745 1.382 13.468 1.00 89.06 206 GLU A CA 1
ATOM 1489 C C . GLU A 1 206 ? -13.292 1.532 13.025 1.00 89.06 206 GLU A C 1
ATOM 1491 O O . GLU A 1 206 ? -13.035 1.474 11.827 1.00 89.06 206 GLU A O 1
ATOM 1496 N N . GLN A 1 207 ? -12.331 1.632 13.948 1.00 91.56 207 GLN A N 1
ATOM 1497 C CA . GLN A 1 207 ? -10.900 1.640 13.616 1.00 91.56 207 GLN A CA 1
ATOM 1498 C C . GLN A 1 207 ? -10.517 0.363 12.861 1.00 91.56 207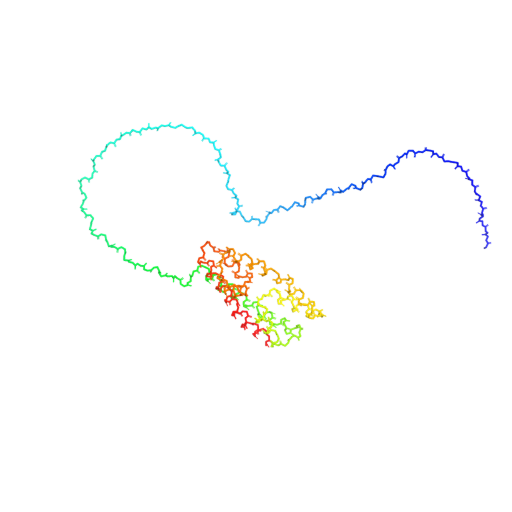 GLN A C 1
ATOM 1500 O O . GLN A 1 207 ? -9.871 0.422 11.812 1.00 91.56 207 GLN A O 1
ATOM 1505 N N . ARG A 1 208 ? -10.979 -0.802 13.339 1.00 90.75 208 ARG A N 1
ATOM 1506 C CA . ARG A 1 208 ? -10.729 -2.090 12.678 1.00 90.75 208 ARG A CA 1
ATOM 1507 C C . ARG A 1 208 ? -11.427 -2.182 11.320 1.00 90.75 208 ARG A C 1
ATOM 1509 O O . ARG A 1 208 ? -10.821 -2.667 10.364 1.00 90.75 208 ARG A O 1
ATOM 1516 N N . ARG A 1 209 ? -12.679 -1.720 11.209 1.00 90.62 209 ARG A N 1
ATOM 1517 C CA . ARG A 1 209 ? -13.399 -1.648 9.923 1.00 90.62 209 ARG A CA 1
ATOM 1518 C C . ARG A 1 209 ? -12.695 -0.705 8.943 1.00 90.62 209 ARG A C 1
ATOM 1520 O O . ARG A 1 209 ? -12.508 -1.069 7.785 1.00 90.62 209 ARG A O 1
ATOM 1527 N N . GLY A 1 210 ? -12.263 0.463 9.404 1.00 90.44 210 GLY A N 1
ATOM 1528 C CA . GLY A 1 210 ? -11.553 1.469 8.619 1.00 90.44 210 GLY A CA 1
ATOM 1529 C C . GLY A 1 210 ? -10.213 0.964 8.092 1.00 90.44 210 GLY A C 1
ATOM 1530 O O . GLY A 1 210 ? -9.939 1.106 6.901 1.00 90.44 210 GLY A O 1
ATOM 1531 N N . PHE A 1 211 ? -9.436 0.290 8.944 1.00 92.62 211 PHE A N 1
ATOM 1532 C CA . PHE A 1 211 ? -8.178 -0.351 8.560 1.00 92.62 211 PHE A CA 1
ATOM 1533 C C . PHE A 1 211 ? -8.375 -1.345 7.411 1.00 92.62 211 PHE A C 1
ATOM 1535 O O . PHE A 1 211 ? -7.733 -1.235 6.369 1.00 92.62 211 PHE A O 1
ATOM 1542 N N . TRP A 1 212 ? -9.298 -2.297 7.581 1.00 93.19 212 TRP A N 1
ATOM 1543 C CA . TRP A 1 212 ? -9.509 -3.362 6.600 1.00 93.19 212 TRP A CA 1
ATOM 1544 C C . TRP A 1 212 ? -10.136 -2.865 5.302 1.00 93.19 212 TRP A C 1
ATOM 1546 O O . TRP A 1 212 ? -9.755 -3.324 4.232 1.00 93.19 212 TRP A O 1
ATOM 1556 N N . THR A 1 213 ? -11.083 -1.932 5.379 1.00 91.69 213 THR A N 1
ATOM 1557 C CA . THR A 1 213 ? -11.753 -1.393 4.185 1.00 91.69 213 THR A CA 1
ATOM 1558 C C . THR A 1 213 ? -10.799 -0.587 3.317 1.00 91.69 213 THR A C 1
ATOM 1560 O O . THR A 1 213 ? -10.772 -0.800 2.108 1.00 91.69 213 THR A O 1
ATOM 1563 N N . ALA A 1 214 ? -9.979 0.273 3.923 1.00 91.50 214 ALA A N 1
ATOM 1564 C CA . ALA A 1 214 ? -8.948 1.005 3.200 1.00 91.50 214 ALA A CA 1
ATOM 1565 C C . ALA A 1 214 ? -7.838 0.063 2.714 1.00 91.50 214 ALA A C 1
ATOM 1567 O O . ALA A 1 214 ? -7.550 0.055 1.527 1.00 91.50 214 ALA A O 1
ATOM 1568 N N . GLY A 1 215 ? -7.270 -0.787 3.575 1.00 89.81 215 GLY A N 1
ATOM 1569 C CA . GLY A 1 215 ? -6.166 -1.677 3.197 1.00 89.81 215 GLY A CA 1
ATOM 1570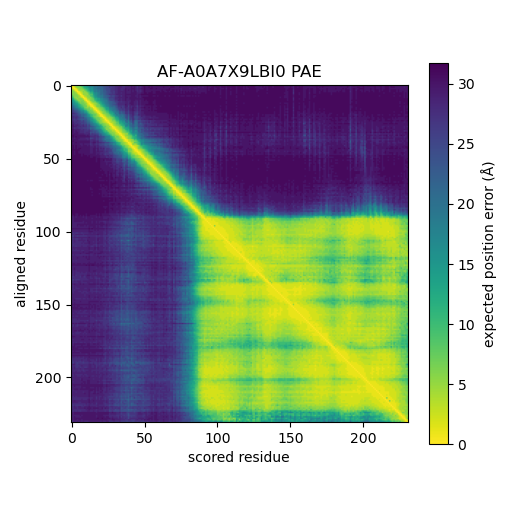 C C . GLY A 1 215 ? -6.536 -2.659 2.083 1.00 89.81 215 GLY A C 1
ATOM 1571 O O . GLY A 1 215 ? -5.843 -2.736 1.072 1.00 89.81 215 GLY A O 1
ATOM 1572 N N . LEU A 1 216 ? -7.655 -3.377 2.225 1.00 90.25 216 LEU A N 1
ATOM 1573 C CA . LEU A 1 216 ? -8.096 -4.344 1.217 1.00 90.25 216 LEU A CA 1
ATOM 1574 C C . LEU A 1 216 ? -8.635 -3.654 -0.040 1.00 90.25 216 LEU A C 1
ATOM 1576 O O . LEU A 1 216 ? -8.362 -4.106 -1.149 1.00 90.25 216 LEU A O 1
ATOM 15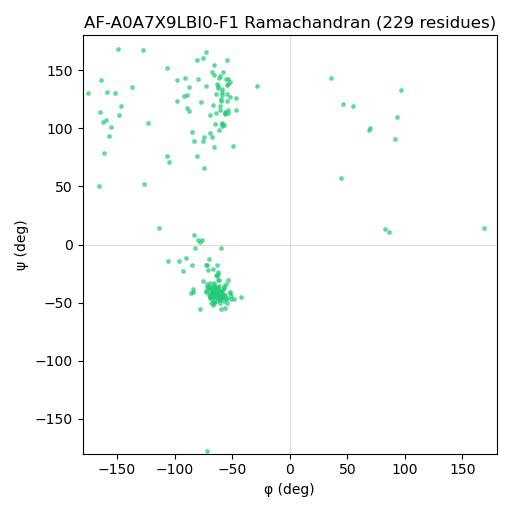80 N N . GLY A 1 217 ? -9.384 -2.560 0.123 1.00 88.56 217 GLY A N 1
ATOM 1581 C CA . GLY A 1 217 ? -9.902 -1.790 -1.005 1.00 88.56 217 GLY A CA 1
ATOM 1582 C C . GLY A 1 217 ? -8.770 -1.225 -1.857 1.00 88.56 217 GLY A C 1
ATOM 1583 O O . GLY A 1 217 ? -8.780 -1.393 -3.076 1.00 88.56 217 GLY A O 1
ATOM 1584 N N . VAL A 1 218 ? -7.769 -0.623 -1.209 1.00 87.69 218 VAL A N 1
ATOM 1585 C CA . VAL A 1 218 ? -6.552 -0.150 -1.868 1.00 87.69 218 VAL A CA 1
ATOM 1586 C C . VAL A 1 218 ? -5.826 -1.316 -2.514 1.00 87.69 218 VAL A C 1
ATOM 1588 O O . VAL A 1 218 ? -5.512 -1.209 -3.684 1.00 87.69 218 VAL A O 1
ATOM 1591 N N . PHE A 1 219 ? -5.628 -2.449 -1.838 1.00 86.06 219 PHE A N 1
ATOM 1592 C CA . PHE A 1 219 ? -4.957 -3.607 -2.438 1.00 86.06 219 PHE A CA 1
ATOM 1593 C C . PHE A 1 219 ? -5.618 -4.073 -3.735 1.00 86.06 219 PHE A C 1
ATOM 1595 O O . PHE A 1 219 ? -4.939 -4.278 -4.740 1.00 86.06 219 PHE A O 1
ATOM 1602 N N . VAL A 1 220 ? -6.943 -4.204 -3.744 1.00 85.31 220 VAL A N 1
ATOM 1603 C CA . VAL A 1 220 ? -7.672 -4.623 -4.944 1.00 85.31 220 VAL A CA 1
ATOM 1604 C C . VAL A 1 220 ? -7.551 -3.568 -6.041 1.00 85.31 220 VAL A C 1
ATOM 1606 O O . VAL A 1 220 ? -7.157 -3.894 -7.158 1.00 85.31 220 VAL A O 1
ATOM 1609 N N . ALA A 1 221 ? -7.829 -2.300 -5.734 1.00 84.25 221 ALA A N 1
ATOM 1610 C CA . ALA A 1 221 ? -7.751 -1.229 -6.722 1.00 84.25 221 ALA A CA 1
ATOM 1611 C C . ALA A 1 221 ? -6.321 -1.085 -7.282 1.00 84.25 221 ALA A C 1
ATOM 1613 O O . ALA A 1 221 ? -6.108 -1.088 -8.492 1.00 84.25 221 ALA A O 1
ATOM 1614 N N . TRP A 1 222 ? -5.328 -1.064 -6.400 1.00 81.12 222 TRP A N 1
ATOM 1615 C CA . TRP A 1 222 ? -3.908 -0.929 -6.707 1.00 81.12 222 TRP A CA 1
ATOM 1616 C C . TRP A 1 222 ? -3.342 -2.063 -7.561 1.00 81.12 222 TRP A C 1
ATOM 1618 O O . TRP A 1 222 ? -2.351 -1.862 -8.246 1.00 81.12 222 TRP A O 1
ATOM 1628 N N . ASN A 1 223 ? -3.952 -3.248 -7.563 1.00 77.81 223 ASN A N 1
ATOM 1629 C CA . ASN A 1 223 ? -3.528 -4.341 -8.440 1.00 77.81 223 ASN A CA 1
ATOM 1630 C C . ASN A 1 223 ? -4.292 -4.376 -9.772 1.00 77.81 223 ASN A C 1
ATOM 1632 O O . ASN A 1 223 ? -3.771 -4.894 -10.757 1.00 77.81 223 ASN A O 1
ATOM 1636 N N . LEU A 1 224 ? -5.494 -3.796 -9.834 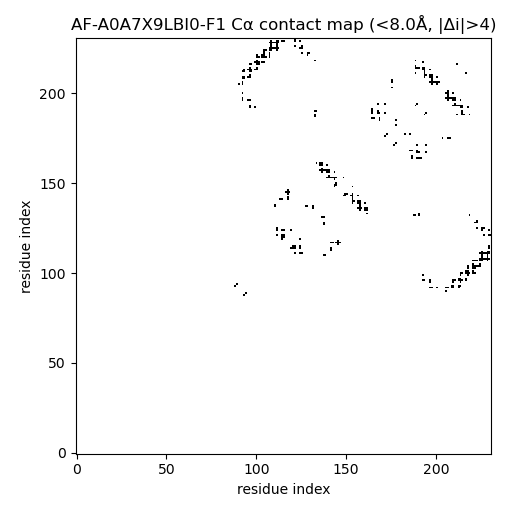1.00 75.81 224 LEU A N 1
ATOM 1637 C CA . LEU A 1 224 ? -6.312 -3.768 -11.050 1.00 75.81 224 LEU A CA 1
ATOM 1638 C C . LEU A 1 224 ? -5.962 -2.600 -11.980 1.00 75.81 224 LEU A C 1
ATOM 1640 O O . LEU A 1 224 ? -5.900 -2.775 -13.194 1.00 75.81 224 LEU A O 1
ATOM 1644 N N . PHE A 1 225 ? -5.725 -1.409 -11.433 1.00 71.19 225 PHE A N 1
ATOM 1645 C CA . PHE A 1 225 ? -5.518 -0.200 -12.235 1.00 71.19 225 PHE A CA 1
ATOM 1646 C C . PHE A 1 225 ? -4.147 -0.089 -12.929 1.00 71.19 225 PHE A C 1
ATOM 1648 O O . PHE A 1 225 ? -4.113 0.449 -14.037 1.00 71.19 225 PHE A O 1
ATOM 1655 N N . PRO A 1 226 ? -3.028 -0.623 -12.395 1.00 63.03 226 PRO A N 1
ATOM 1656 C CA . PRO A 1 226 ? -1.767 -0.629 -13.133 1.00 63.03 226 PRO A CA 1
ATOM 1657 C C . PRO A 1 226 ? -1.826 -1.450 -14.415 1.00 63.03 226 PRO A C 1
ATOM 1659 O O . PRO A 1 226 ? -1.107 -1.117 -15.346 1.00 63.03 226 PRO A O 1
ATOM 1662 N N . LEU A 1 227 ? -2.692 -2.472 -14.499 1.00 61.56 227 LEU A N 1
ATOM 1663 C CA . LEU A 1 227 ? -2.917 -3.182 -15.759 1.00 61.56 227 LEU A CA 1
ATOM 1664 C C . LEU A 1 227 ? -3.400 -2.205 -16.829 1.00 61.56 227 LEU A C 1
ATOM 1666 O O . LEU A 1 227 ? -2.841 -2.207 -17.907 1.00 61.56 227 LEU A O 1
ATOM 1670 N N . VAL A 1 228 ? -4.345 -1.316 -16.512 1.00 69.06 228 VAL A N 1
ATOM 1671 C CA . VAL A 1 228 ? -4.862 -0.308 -17.456 1.00 69.06 228 VAL A CA 1
ATOM 1672 C C . VAL A 1 228 ? -3.799 0.714 -17.862 1.00 69.06 228 VAL A C 1
ATOM 1674 O O . VAL A 1 228 ? -3.821 1.186 -18.988 1.00 69.06 228 VAL A O 1
ATOM 1677 N N . GLY A 1 229 ? -2.893 1.084 -16.955 1.00 60.41 229 GLY A N 1
ATOM 1678 C CA . GLY A 1 229 ? -1.845 2.068 -17.248 1.00 60.41 229 GLY A CA 1
ATOM 1679 C C . GLY A 1 229 ? -0.593 1.503 -17.915 1.00 60.41 229 GLY A C 1
ATOM 1680 O O . GLY A 1 229 ? 0.213 2.274 -18.426 1.00 60.41 229 GLY A O 1
ATOM 1681 N N . ALA A 1 230 ? -0.392 0.185 -17.856 1.00 61.59 230 ALA A N 1
ATOM 1682 C CA . ALA A 1 230 ? 0.789 -0.484 -18.394 1.00 61.59 230 ALA A CA 1
ATOM 1683 C C . ALA A 1 230 ? 0.591 -1.051 -19.814 1.00 61.59 230 ALA A C 1
ATOM 1685 O O . ALA A 1 230 ? 1.591 -1.411 -20.436 1.00 61.59 230 ALA A O 1
ATOM 1686 N N . VAL A 1 231 ? -0.653 -1.154 -20.309 1.00 57.94 231 VAL A N 1
ATOM 1687 C CA . VAL A 1 231 ? -0.974 -1.468 -21.722 1.00 57.94 231 VAL A CA 1
ATOM 1688 C C . VAL A 1 231 ? -1.257 -0.193 -22.499 1.00 57.94 231 VAL A C 1
ATOM 1690 O O . VAL A 1 231 ? -0.885 -0.164 -23.690 1.00 57.94 231 VAL A O 1
#

Sequence (231 aa):
MSPSSRRTDRSTGPPRGAGSTPSAPRWSRPVRAGWSPRWLPAAIRPPPSRLDSDRRRPRAASARSNACSGLPAPGPTPRPGNRVPRVSRFTPAVRSGLSIAVAVGIYGVSFGALGVAAGLSVAQTCALSLLMFTGGSQFAFVGVIGGGGTGLSALAAATLLGLRNGVYGMQLEALLRPRRPMAPVYAHFTIDESMANATAQSDADEQRRGFWTAGLGVFVAWNLFPLVGAV